Protein AF-A0A2L0EID0-F1 (afdb_monomer)

Sequence (203 aa):
MSVLDSSGTPVAIEEDVSIDPAECSSLSRALIVELSSAETYTIVFEPGSEQSALVLIENLAEFNAPEGILLTAARLYDPSSWVVAEEGVEHPFTFELPSEIPVVSGNAGKGWVVFAHRDGESDPFTYCFYQGGASVWHPTTPADVAAGEKYEFVACTDGAVPGDDVAADHFKLSVLKGDRQVGTTAVELLILDEGCGGHEHEH

Nearest PDB structures (foldseek):
  1xb9-assembly2_G  TM=4.681E-01  e=2.416E-01  Xenopus laevis
  5dze-assembly1_A  TM=2.964E-01  e=1.841E+00  Vitis vinifera
  3lq6-assembly1_A  TM=3.015E-01  e=3.622E+00  Murine norovirus 1

Mean predicted aligned error: 13.24 Å

pLDDT: mean 81.83, std 19.49, range [31.72, 98.81]

Organism: Sorangium cellulosum (NCBI:txid56)

Radius of gyration: 19.82 Å; Cα contacts (8 Å, |Δi|>4): 478; chains: 1; bounding box: 48×54×43 Å

Secondary structure (DSSP, 8-state):
-EEE-TTSPBPPEEEEEEPPTTT-TT-SEEEEE---TTS--EEE----SS-------S-GGG--PPPEEEEEEEEEETTEEEEEEEEEEEEEEEEEPPSEEEEEES--TT-EEEEEEESSTTSPPEEEEEEESSSSSS--SHHHHHHTTEEEEEEETT---TT-EEEEEEEEEEEEE--TTS--EEEEEEEE-GGGS------

Foldseek 3Di:
DFKAWPVRHTFDFPDKDADDCVRPVQAGIATETADDPVTDMDDDDDDDPDDHDYDYDNDPVLDDPFDKDKWKKKFFVVVGDIDKGKDFAPFWFKFFDAQKWFWPADFAQQFKKWKWFDADPPTDIKIWIWTQQAPGQADDDPVNRVSRRITGTDAIPVGDDGRDIDIGRIIMIIGPDGRPVRGMTMTMDMTTGPVSPDDPPDD

Structure (mmCIF, N/CA/C/O backbone):
data_AF-A0A2L0EID0-F1
#
_entry.id   AF-A0A2L0EID0-F1
#
loop_
_atom_site.group_PDB
_atom_site.id
_atom_site.type_symbol
_atom_site.label_atom_id
_atom_site.label_alt_id
_atom_site.label_comp_id
_atom_site.label_asym_id
_atom_site.label_entity_id
_atom_site.label_seq_id
_atom_site.pdbx_PDB_ins_code
_atom_site.Cartn_x
_atom_site.Cartn_y
_atom_site.Cartn_z
_atom_site.occupancy
_atom_site.B_iso_or_equiv
_atom_site.auth_seq_id
_atom_site.auth_comp_id
_atom_site.auth_asym_id
_atom_site.auth_atom_id
_atom_site.pdbx_PDB_model_num
ATOM 1 N N . MET A 1 1 ? 14.864 -15.175 20.530 1.00 71.81 1 MET A N 1
ATOM 2 C CA . MET A 1 1 ? 14.192 -16.111 19.587 1.00 71.81 1 MET A CA 1
ATOM 3 C C . MET A 1 1 ? 14.769 -17.508 19.773 1.00 71.81 1 MET A C 1
ATOM 5 O O . MET A 1 1 ? 15.953 -17.616 20.070 1.00 71.81 1 MET A O 1
ATOM 9 N N . SER A 1 2 ? 13.965 -18.557 19.571 1.00 73.50 2 SER A N 1
ATOM 10 C CA . SER A 1 2 ? 14.444 -19.943 19.421 1.00 73.50 2 SER A CA 1
ATOM 11 C C . SER A 1 2 ? 13.717 -20.666 18.279 1.00 73.50 2 SER A C 1
ATOM 13 O O . SER A 1 2 ? 12.563 -20.345 17.991 1.00 73.50 2 SER A O 1
ATOM 15 N N . VAL A 1 3 ? 14.386 -21.626 17.634 1.00 76.19 3 VAL A N 1
ATOM 16 C CA . VAL A 1 3 ? 13.765 -22.593 16.713 1.00 76.19 3 VAL A CA 1
ATOM 17 C C . VAL A 1 3 ? 13.629 -23.907 17.465 1.00 76.19 3 VAL A C 1
ATOM 19 O O . VAL A 1 3 ? 14.594 -24.354 18.077 1.00 76.19 3 VAL A O 1
ATOM 22 N N . LEU A 1 4 ? 12.441 -24.499 17.465 1.00 79.25 4 LEU A N 1
ATOM 23 C CA . LEU A 1 4 ? 12.160 -25.779 18.108 1.00 79.25 4 LEU A CA 1
ATOM 24 C C . LEU A 1 4 ? 11.839 -26.828 17.044 1.00 79.25 4 LEU A C 1
ATOM 26 O O . LEU A 1 4 ? 11.109 -26.532 16.098 1.00 79.25 4 LEU A O 1
ATOM 30 N N . ASP A 1 5 ? 12.346 -28.044 17.209 1.00 81.00 5 ASP A N 1
ATOM 31 C CA . ASP A 1 5 ? 11.952 -29.191 16.391 1.00 81.00 5 ASP A CA 1
ATOM 32 C C . ASP A 1 5 ? 10.526 -29.672 16.723 1.00 81.00 5 ASP A C 1
ATOM 34 O O . ASP A 1 5 ? 9.840 -29.151 17.611 1.00 81.00 5 ASP A O 1
ATOM 38 N N . SER A 1 6 ? 10.075 -30.715 16.024 1.00 77.19 6 SER A N 1
ATOM 39 C CA . SER A 1 6 ? 8.742 -31.302 16.221 1.00 77.19 6 SER A CA 1
ATOM 40 C C . SER A 1 6 ? 8.504 -31.887 17.625 1.00 77.19 6 SER A C 1
ATOM 42 O O . SER A 1 6 ? 7.354 -32.092 18.025 1.00 77.19 6 SER A O 1
ATOM 44 N N . SER A 1 7 ? 9.570 -32.136 18.394 1.00 84.50 7 SER A N 1
ATOM 45 C CA . SER A 1 7 ? 9.515 -32.586 19.790 1.00 84.50 7 SER A CA 1
ATOM 46 C C . SER A 1 7 ? 9.483 -31.428 20.798 1.00 84.50 7 SER A C 1
ATOM 48 O O . SER A 1 7 ? 9.291 -31.660 21.995 1.00 84.50 7 SER A O 1
ATOM 50 N N . GLY A 1 8 ? 9.639 -30.187 20.326 1.00 79.62 8 GLY A N 1
ATOM 51 C CA . GLY A 1 8 ? 9.775 -28.998 21.161 1.00 79.62 8 GLY A CA 1
ATOM 52 C C . GLY A 1 8 ? 11.197 -28.779 21.685 1.00 79.62 8 GLY A C 1
ATOM 53 O O . GLY A 1 8 ? 11.379 -27.986 22.612 1.00 79.62 8 GLY A O 1
ATOM 54 N N . THR A 1 9 ? 12.197 -29.469 21.130 1.00 84.44 9 THR A N 1
ATOM 55 C CA . THR A 1 9 ? 13.604 -29.317 21.518 1.00 84.44 9 THR A CA 1
ATOM 56 C C . THR A 1 9 ? 14.244 -28.178 20.722 1.00 84.44 9 THR A C 1
ATOM 58 O O . THR A 1 9 ? 14.034 -28.106 19.513 1.00 84.44 9 THR A O 1
ATOM 61 N N . PRO A 1 10 ? 15.027 -27.280 21.352 1.00 83.81 10 PRO A N 1
ATOM 62 C CA . PRO A 1 10 ? 15.722 -26.223 20.627 1.00 83.81 10 PRO A CA 1
ATOM 63 C C . PRO A 1 10 ? 16.715 -26.764 19.594 1.00 83.81 10 PRO A C 1
ATOM 65 O O . PRO A 1 10 ? 17.590 -27.563 19.932 1.00 83.81 10 PRO A O 1
ATOM 68 N N . VAL A 1 11 ? 16.601 -26.277 18.360 1.00 82.69 11 VAL A N 1
ATOM 69 C CA . VAL A 1 11 ? 17.565 -26.490 17.278 1.00 82.69 11 VAL A CA 1
ATOM 70 C C . VAL A 1 11 ? 18.776 -25.587 17.510 1.00 82.69 11 VAL A C 1
ATOM 72 O O . VAL A 1 11 ? 18.638 -24.438 17.942 1.00 82.69 11 VAL A O 1
ATOM 75 N N . ALA A 1 12 ? 19.973 -26.115 17.256 1.00 81.88 12 ALA A N 1
ATOM 76 C CA . ALA A 1 12 ? 21.205 -25.353 17.389 1.00 81.88 12 ALA A CA 1
ATOM 77 C C . ALA A 1 12 ? 21.278 -24.261 16.314 1.00 81.88 12 ALA A C 1
ATOM 79 O O . ALA A 1 12 ? 21.035 -24.512 15.139 1.00 81.88 12 ALA A O 1
ATOM 80 N N . ILE A 1 13 ? 21.632 -23.050 16.738 1.00 79.00 13 ILE A N 1
ATOM 81 C CA . ILE A 1 13 ? 22.005 -21.971 15.827 1.00 79.00 13 ILE A CA 1
ATOM 82 C C . ILE A 1 13 ? 23.447 -22.242 15.411 1.00 79.00 13 ILE A C 1
ATOM 84 O O . ILE A 1 13 ? 24.330 -22.291 16.272 1.00 79.00 13 ILE A O 1
ATOM 88 N N . GLU A 1 14 ? 23.663 -22.453 14.119 1.00 79.12 14 GLU A N 1
ATOM 89 C CA . GLU A 1 14 ? 24.993 -22.686 13.563 1.00 79.12 14 GLU A CA 1
ATOM 90 C C . GLU A 1 14 ? 25.789 -21.390 13.503 1.00 79.12 14 GLU A C 1
ATOM 92 O O . GLU A 1 14 ? 26.950 -21.342 13.914 1.00 79.12 14 GLU A O 1
ATOM 97 N N . GLU A 1 15 ? 25.139 -20.325 13.043 1.00 75.38 15 GLU A N 1
ATOM 98 C CA . GLU A 1 15 ? 25.766 -19.025 12.907 1.00 75.38 15 GLU A CA 1
ATOM 99 C C . GLU A 1 15 ? 24.772 -17.893 13.176 1.00 75.38 15 GLU A C 1
ATOM 101 O O . GLU A 1 15 ? 23.557 -18.000 12.995 1.00 75.38 15 GLU A O 1
ATOM 106 N N . ASP A 1 16 ? 25.331 -16.808 13.690 1.00 77.62 16 ASP A N 1
ATOM 107 C CA . ASP A 1 16 ? 24.633 -15.618 14.126 1.00 77.62 16 ASP A CA 1
ATOM 108 C C . ASP A 1 16 ? 25.305 -14.407 13.482 1.00 77.62 16 ASP A C 1
ATOM 110 O O . ASP A 1 16 ? 26.383 -13.975 13.904 1.00 77.62 16 ASP A O 1
ATOM 114 N N . VAL A 1 17 ? 24.681 -13.904 12.422 1.00 72.56 17 VAL A N 1
ATOM 115 C CA . VAL A 1 17 ? 25.237 -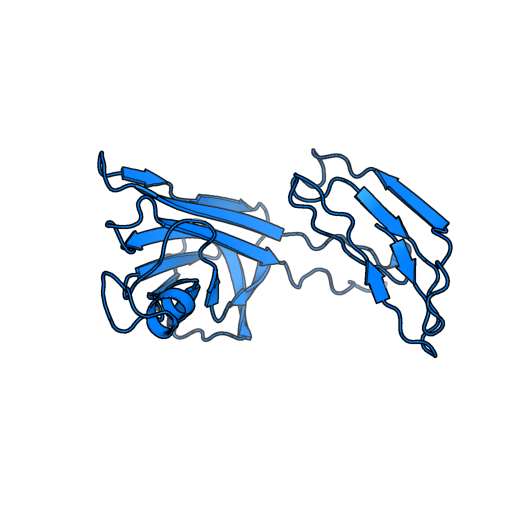12.855 11.574 1.00 72.56 17 VAL A CA 1
ATOM 116 C C . VAL A 1 17 ? 24.623 -11.524 11.971 1.00 72.56 17 VAL A C 1
ATOM 118 O O . VAL A 1 17 ? 23.410 -11.330 11.890 1.00 72.56 17 VAL A O 1
ATOM 121 N N . SER A 1 18 ? 25.471 -10.577 12.366 1.00 72.38 18 SER A N 1
ATOM 122 C CA . SER A 1 18 ? 25.070 -9.175 12.481 1.00 72.38 18 SER A CA 1
ATOM 123 C C . SER A 1 18 ? 25.046 -8.563 11.087 1.00 72.38 18 SER A C 1
ATOM 125 O O . SER A 1 18 ? 26.055 -8.621 10.387 1.00 72.38 18 SER A O 1
ATOM 127 N N . ILE A 1 19 ? 23.925 -7.956 10.710 1.00 61.47 19 ILE A N 1
ATOM 128 C CA . ILE A 1 19 ? 23.789 -7.258 9.427 1.00 61.47 19 ILE A CA 1
ATOM 129 C C . ILE A 1 19 ? 24.080 -5.777 9.666 1.00 61.47 19 ILE A C 1
ATOM 131 O O . ILE A 1 19 ? 23.600 -5.199 10.647 1.00 61.47 19 ILE A O 1
ATOM 135 N N . ASP A 1 20 ? 24.918 -5.178 8.819 1.00 62.25 20 ASP A N 1
ATOM 136 C CA . ASP A 1 20 ? 25.206 -3.750 8.910 1.00 62.25 20 ASP A CA 1
ATOM 137 C C . ASP A 1 20 ? 23.948 -2.964 8.494 1.00 62.25 20 ASP A C 1
ATOM 139 O O . ASP A 1 20 ? 23.442 -3.163 7.387 1.00 62.25 20 ASP A O 1
ATOM 143 N N . PRO A 1 21 ? 23.429 -2.047 9.330 1.00 54.47 21 PRO A N 1
ATOM 144 C CA . PRO A 1 21 ? 22.280 -1.220 8.965 1.00 54.47 21 PRO A CA 1
ATOM 145 C C . PRO A 1 21 ? 22.522 -0.323 7.738 1.00 54.47 21 PRO A C 1
ATOM 147 O O . PRO A 1 21 ? 21.557 0.192 7.172 1.00 54.47 21 PRO A O 1
ATOM 150 N N . ALA A 1 22 ? 23.779 -0.104 7.335 1.00 54.19 22 ALA A N 1
ATOM 151 C CA . ALA A 1 22 ? 24.112 0.564 6.079 1.00 54.19 22 ALA A CA 1
ATOM 152 C C . ALA A 1 22 ? 23.874 -0.324 4.842 1.00 54.19 22 ALA A C 1
ATOM 154 O O . ALA A 1 22 ? 23.642 0.215 3.763 1.00 54.19 22 ALA A O 1
ATOM 155 N N . GLU A 1 23 ? 23.927 -1.650 4.997 1.00 50.72 23 GLU A N 1
ATOM 156 C CA . GLU A 1 23 ? 23.653 -2.631 3.937 1.00 50.72 23 GLU A CA 1
ATOM 157 C C . GLU A 1 23 ? 22.168 -3.012 3.900 1.00 50.72 23 GLU A C 1
ATOM 159 O O . GLU A 1 23 ? 21.595 -3.165 2.826 1.00 50.72 23 GLU A O 1
ATOM 164 N N . CYS A 1 24 ? 21.517 -3.114 5.064 1.00 49.31 24 CYS A N 1
ATOM 165 C CA . CYS A 1 24 ? 20.080 -3.355 5.153 1.00 49.31 24 CYS A CA 1
ATOM 166 C C . CYS A 1 24 ? 19.482 -2.664 6.384 1.00 49.31 24 CYS A C 1
ATOM 168 O O . CYS A 1 24 ? 19.683 -3.085 7.521 1.00 49.31 24 CYS A O 1
ATOM 170 N N . SER A 1 25 ? 18.705 -1.602 6.172 1.00 51.53 25 SER A N 1
ATOM 171 C CA . SER A 1 25 ? 18.148 -0.797 7.270 1.00 51.53 25 SER A CA 1
ATOM 172 C C . SER A 1 25 ? 17.013 -1.488 8.037 1.00 51.53 25 SER A C 1
ATOM 174 O O . SER A 1 25 ? 16.691 -1.084 9.156 1.00 51.53 25 SER A O 1
ATOM 176 N N . SER A 1 26 ? 16.413 -2.528 7.453 1.00 49.66 26 SER A N 1
ATOM 177 C CA . SER A 1 26 ? 15.281 -3.283 8.004 1.00 49.66 26 SER A CA 1
ATOM 178 C C . SER A 1 26 ? 15.687 -4.580 8.714 1.00 49.66 26 SER A C 1
ATOM 180 O O . SER A 1 26 ? 14.864 -5.168 9.421 1.00 49.66 26 SER A O 1
ATOM 182 N N . LEU A 1 27 ? 16.944 -5.017 8.575 1.00 55.81 27 LEU A N 1
ATOM 183 C CA . LEU A 1 27 ? 17.473 -6.240 9.176 1.00 55.81 27 LEU A CA 1
ATOM 184 C C . LEU A 1 27 ? 18.689 -5.920 10.045 1.00 55.81 27 LEU A C 1
ATOM 186 O O . LEU A 1 27 ? 19.680 -5.375 9.581 1.00 55.81 27 LEU A O 1
ATOM 190 N N . SER A 1 28 ? 18.640 -6.305 11.318 1.00 60.34 28 SER A N 1
ATOM 191 C CA . SER A 1 28 ? 19.769 -6.138 12.244 1.00 60.34 28 SER A CA 1
ATOM 192 C C . SER A 1 28 ? 20.571 -7.423 12.447 1.00 60.34 28 SER A C 1
ATOM 194 O O . SER A 1 28 ? 21.715 -7.384 12.907 1.00 60.34 28 SER A O 1
ATOM 196 N N . ARG A 1 29 ? 19.970 -8.578 12.141 1.00 64.00 29 ARG A N 1
ATOM 197 C CA . ARG A 1 29 ? 20.525 -9.892 12.463 1.00 64.00 29 ARG A CA 1
ATOM 198 C C . ARG A 1 29 ? 19.904 -10.987 11.597 1.00 64.00 29 ARG A C 1
ATOM 200 O O . ARG A 1 29 ? 18.693 -10.977 11.389 1.00 64.00 29 ARG A O 1
ATOM 207 N N . ALA A 1 30 ? 20.708 -11.960 11.182 1.00 66.00 30 ALA A N 1
ATOM 208 C CA . ALA A 1 30 ? 20.259 -13.218 10.591 1.00 66.00 30 ALA A CA 1
ATOM 209 C C . ALA A 1 30 ? 20.770 -14.398 11.427 1.00 66.00 30 ALA A C 1
ATOM 211 O O . ALA A 1 30 ? 21.895 -14.380 11.924 1.00 66.00 30 ALA A O 1
ATOM 212 N N . LEU A 1 31 ? 19.929 -15.417 11.603 1.00 70.88 31 LEU A N 1
ATOM 213 C CA . LEU A 1 31 ? 20.288 -16.650 12.302 1.00 70.88 31 LEU A CA 1
ATOM 214 C C . LEU A 1 31 ? 20.251 -17.805 11.317 1.00 70.88 31 LEU A C 1
ATOM 216 O O . LEU A 1 31 ? 19.257 -17.990 10.616 1.00 70.88 31 LEU A O 1
ATOM 220 N N . ILE A 1 32 ? 21.314 -18.595 11.318 1.00 68.25 32 ILE A N 1
ATOM 221 C CA . ILE A 1 32 ? 21.465 -19.745 10.437 1.00 68.25 32 ILE A CA 1
ATOM 222 C C . ILE A 1 32 ? 21.274 -20.993 11.278 1.00 68.25 32 ILE A C 1
ATOM 224 O O . ILE A 1 32 ? 21.885 -21.157 12.338 1.00 68.25 32 ILE A O 1
ATOM 228 N N . VAL A 1 33 ? 20.367 -21.844 10.821 1.00 73.25 33 VAL A N 1
ATOM 229 C CA . VAL A 1 33 ? 19.985 -23.084 11.486 1.00 73.25 33 VAL A CA 1
ATOM 230 C C . VAL A 1 33 ? 19.986 -24.198 10.451 1.00 73.25 33 VAL A C 1
ATOM 232 O O . VAL A 1 33 ? 19.399 -24.047 9.383 1.00 73.25 33 VAL A O 1
ATOM 235 N N . GLU A 1 34 ? 20.612 -25.325 10.773 1.00 74.44 34 GLU A N 1
ATOM 236 C CA . GLU A 1 34 ? 20.523 -26.520 9.937 1.00 74.44 34 GLU A CA 1
ATOM 237 C C . GLU A 1 34 ? 19.170 -27.193 10.199 1.00 74.44 34 GLU A C 1
ATOM 239 O O . GLU A 1 34 ? 18.899 -27.678 11.303 1.00 74.44 34 GLU A O 1
ATOM 244 N N . LEU A 1 35 ? 18.294 -27.186 9.194 1.00 73.81 35 LEU A N 1
ATOM 245 C CA . LEU A 1 35 ? 16.967 -27.792 9.273 1.00 73.81 35 LEU A CA 1
ATOM 246 C C . LEU A 1 35 ? 16.885 -29.022 8.375 1.00 73.81 35 LEU A C 1
ATOM 248 O O . LEU A 1 35 ? 17.413 -29.055 7.267 1.00 73.81 35 LEU A O 1
ATOM 252 N N . SER A 1 36 ? 16.173 -30.042 8.841 1.00 72.50 36 SER A N 1
ATOM 253 C CA . SER A 1 36 ? 15.852 -31.210 8.033 1.00 72.50 36 SER A CA 1
ATOM 254 C C . SER A 1 36 ? 14.553 -30.989 7.266 1.00 72.50 36 SER A C 1
ATOM 256 O O . SER A 1 36 ? 13.515 -30.698 7.857 1.00 72.50 36 SER A O 1
ATOM 258 N N . SER A 1 37 ? 14.556 -31.273 5.964 1.00 64.06 37 SER A N 1
ATOM 259 C CA . SER A 1 37 ? 13.336 -31.281 5.140 1.00 64.06 37 SER A CA 1
ATOM 260 C C . SER A 1 37 ? 12.307 -32.350 5.546 1.00 64.06 37 SER A C 1
ATOM 262 O O . SER A 1 37 ? 11.180 -32.350 5.051 1.00 64.06 37 SER A O 1
ATOM 264 N N . ALA A 1 38 ? 12.671 -33.270 6.447 1.00 70.69 38 ALA A N 1
ATOM 265 C CA . ALA A 1 38 ? 11.791 -34.318 6.958 1.00 70.69 38 ALA A CA 1
ATOM 266 C C . ALA A 1 38 ? 11.021 -33.920 8.233 1.00 70.69 38 ALA A C 1
ATOM 268 O O . ALA A 1 38 ? 10.201 -34.709 8.712 1.00 70.69 38 ALA A O 1
ATOM 269 N N . GLU A 1 39 ? 11.272 -32.735 8.793 1.00 72.00 39 GLU A N 1
ATOM 270 C CA . GLU A 1 39 ? 10.714 -32.309 10.076 1.00 72.00 39 GLU A CA 1
ATOM 271 C C . GLU A 1 39 ? 9.918 -31.003 9.972 1.00 72.00 39 GLU A C 1
ATOM 273 O O . GLU A 1 39 ? 10.021 -30.234 9.022 1.00 72.00 39 GLU A O 1
ATOM 278 N N . THR A 1 40 ? 9.069 -30.764 10.970 1.00 68.00 40 THR A N 1
ATOM 279 C CA . THR A 1 40 ? 8.345 -29.500 11.136 1.00 68.00 40 THR A CA 1
ATOM 280 C C . THR A 1 40 ? 8.951 -28.741 12.303 1.00 68.00 40 THR A C 1
ATOM 282 O O . THR A 1 40 ? 9.163 -29.324 13.368 1.00 68.00 40 THR A O 1
ATOM 285 N N . TYR A 1 41 ? 9.171 -27.443 12.116 1.00 73.88 41 TYR A N 1
ATOM 286 C CA . TYR A 1 41 ? 9.804 -26.577 13.104 1.00 73.88 41 TYR A CA 1
ATOM 287 C C . TYR A 1 41 ? 8.843 -25.498 13.599 1.00 73.88 41 TYR A C 1
ATOM 289 O O . TYR A 1 41 ? 7.966 -25.034 12.870 1.00 73.88 41 TYR A O 1
ATOM 297 N N . THR A 1 42 ? 9.010 -25.098 14.858 1.00 67.81 42 THR A N 1
ATOM 298 C CA . THR A 1 42 ? 8.277 -23.989 15.474 1.00 67.81 42 THR A CA 1
ATO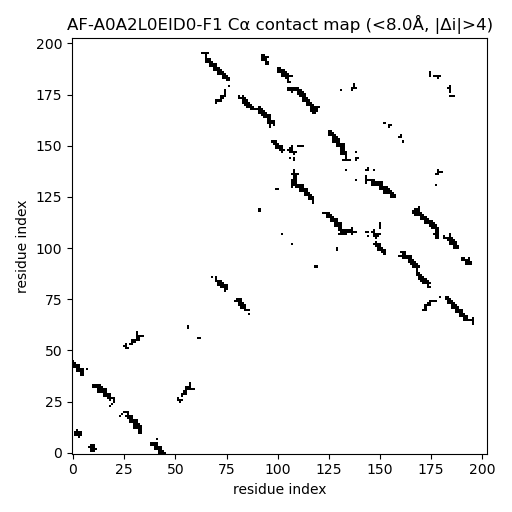M 299 C C . THR A 1 42 ? 9.239 -22.863 15.805 1.00 67.81 42 THR A C 1
ATOM 301 O O . THR A 1 42 ? 10.214 -23.059 16.527 1.00 67.81 42 THR A O 1
ATOM 304 N N . ILE A 1 43 ? 8.940 -21.663 15.318 1.00 68.88 43 ILE A N 1
ATOM 305 C CA . ILE A 1 43 ? 9.712 -20.462 15.625 1.00 68.88 43 ILE A CA 1
ATOM 306 C C . ILE A 1 43 ? 9.052 -19.752 16.801 1.00 68.88 43 ILE A C 1
ATOM 308 O O . ILE A 1 43 ? 7.865 -19.424 16.759 1.00 68.88 43 ILE A O 1
ATOM 312 N N . VAL A 1 44 ? 9.825 -19.508 17.856 1.00 66.06 44 VAL A N 1
ATOM 313 C CA . VAL A 1 44 ? 9.359 -18.808 19.052 1.00 66.06 44 VAL A CA 1
ATOM 314 C C . VAL A 1 44 ? 10.043 -17.451 19.141 1.00 66.06 44 VAL A C 1
ATOM 316 O O . VAL A 1 44 ? 11.257 -17.349 19.363 1.00 66.06 44 VAL A O 1
ATOM 319 N N . PHE A 1 45 ? 9.239 -16.400 19.010 1.00 64.19 45 PHE A N 1
ATOM 320 C CA . PHE A 1 45 ? 9.648 -15.025 19.267 1.00 64.19 45 PHE A CA 1
ATOM 321 C C . PHE A 1 45 ? 9.558 -14.741 20.767 1.00 64.19 45 PHE A C 1
ATOM 323 O O . PHE A 1 45 ? 8.553 -15.03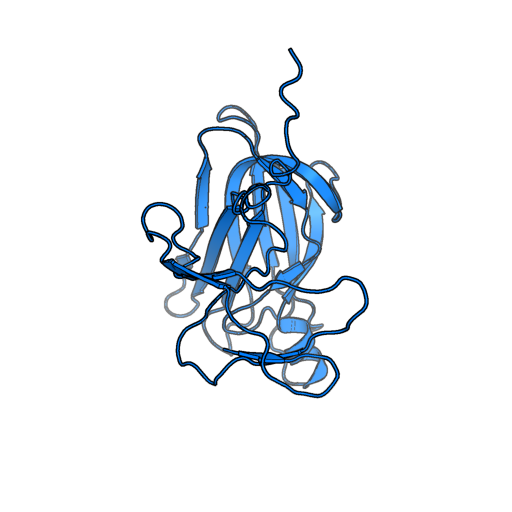8 21.414 1.00 64.19 45 PHE A O 1
ATOM 330 N N . GLU A 1 46 ? 10.620 -14.176 21.337 1.00 60.56 46 GLU A N 1
ATOM 331 C CA . GLU A 1 46 ? 10.546 -13.628 22.691 1.00 60.56 46 GLU A CA 1
ATOM 332 C C . GLU A 1 46 ? 9.802 -12.289 22.625 1.00 60.56 46 GLU A C 1
ATOM 334 O O . GLU A 1 46 ? 9.941 -11.575 21.630 1.00 60.56 46 GLU A O 1
ATOM 339 N N . PRO A 1 47 ? 9.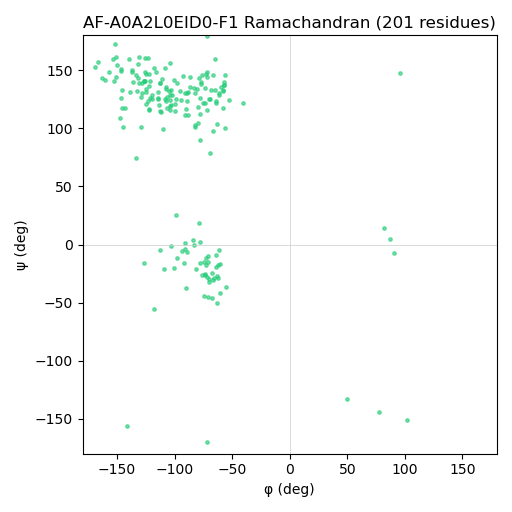014 -11.921 23.647 1.00 50.16 47 PRO A N 1
ATOM 340 C CA . PRO A 1 47 ? 8.358 -10.622 23.673 1.00 50.16 47 PRO A CA 1
ATOM 341 C C . PRO A 1 47 ? 9.420 -9.511 23.715 1.00 50.16 47 PRO A C 1
ATOM 343 O O . PRO A 1 47 ? 10.038 -9.272 24.752 1.00 50.16 47 PRO A O 1
ATOM 346 N N . GLY A 1 48 ? 9.647 -8.860 22.574 1.00 54.25 48 GLY A N 1
ATOM 347 C CA . GLY A 1 48 ? 10.563 -7.733 22.404 1.00 54.25 48 GLY A CA 1
ATOM 348 C C . GLY A 1 48 ? 9.811 -6.419 22.188 1.00 54.25 48 GLY A C 1
ATOM 349 O O . GLY A 1 48 ? 8.690 -6.408 21.687 1.00 54.25 48 GLY A O 1
ATOM 350 N N . SER A 1 49 ? 10.424 -5.301 22.581 1.00 44.03 49 SER A N 1
ATOM 351 C CA . SER A 1 49 ? 9.897 -3.942 22.377 1.00 44.03 49 SER A CA 1
ATOM 352 C C . SER A 1 49 ? 10.202 -3.358 20.993 1.00 44.03 49 SER A C 1
ATOM 354 O O . SER A 1 49 ? 9.821 -2.221 20.729 1.00 44.03 49 SER A O 1
ATOM 356 N N . GLU A 1 50 ? 10.903 -4.098 20.133 1.00 49.12 50 GLU A N 1
ATOM 357 C CA . GLU A 1 50 ? 11.337 -3.647 18.810 1.00 49.12 50 GLU A CA 1
ATOM 358 C C . GLU A 1 50 ? 10.843 -4.620 17.736 1.00 49.12 50 GLU A C 1
ATOM 360 O O . GLU A 1 50 ? 10.919 -5.842 17.898 1.00 49.12 50 GLU A O 1
ATOM 365 N N . GLN A 1 51 ? 10.293 -4.061 16.655 1.00 41.94 51 GLN A N 1
ATOM 366 C CA . GLN A 1 51 ? 9.877 -4.825 15.485 1.00 41.94 51 GLN A CA 1
ATOM 367 C C . GLN A 1 51 ? 11.129 -5.449 14.866 1.00 41.94 51 GLN A C 1
ATOM 369 O O . GLN A 1 51 ? 12.076 -4.742 14.535 1.00 41.94 51 GLN A O 1
ATOM 374 N N . SER A 1 52 ? 11.159 -6.771 14.756 1.00 49.38 52 SER A N 1
ATOM 375 C CA . SER A 1 52 ? 12.250 -7.495 14.107 1.00 49.38 52 SER A CA 1
ATOM 376 C C . SER A 1 52 ? 11.658 -8.380 13.021 1.00 49.38 52 SER A C 1
ATOM 378 O O . SER A 1 52 ? 10.797 -9.216 13.297 1.00 49.38 52 SER A O 1
ATOM 380 N N . ALA A 1 53 ? 12.094 -8.163 11.781 1.00 45.38 53 ALA A N 1
ATOM 381 C CA . ALA A 1 53 ? 11.878 -9.099 10.690 1.00 45.38 53 ALA A CA 1
ATOM 382 C C . ALA A 1 53 ? 12.923 -10.216 10.808 1.00 45.38 53 ALA A C 1
AT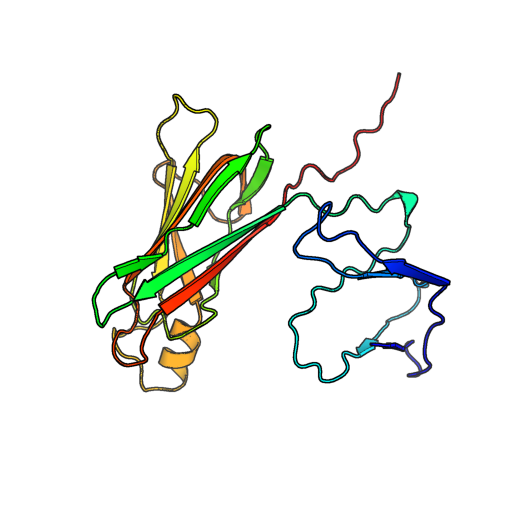OM 384 O O . ALA A 1 53 ? 14.099 -9.955 11.057 1.00 45.38 53 ALA A O 1
ATOM 385 N N . LEU A 1 54 ? 12.478 -11.462 10.678 1.00 50.25 54 LEU A N 1
ATOM 386 C CA . LEU A 1 54 ? 13.330 -12.643 10.720 1.00 50.25 54 LEU A CA 1
ATOM 387 C C . LEU A 1 54 ? 13.161 -13.400 9.408 1.00 50.25 54 LEU A C 1
ATOM 389 O O . LEU A 1 54 ? 12.045 -13.778 9.055 1.00 50.25 54 LEU A O 1
ATOM 393 N N . VAL A 1 55 ? 14.279 -13.670 8.745 1.00 50.19 55 VAL A N 1
ATOM 394 C CA . VAL A 1 55 ? 14.351 -14.519 7.556 1.00 50.19 55 VAL A CA 1
ATOM 395 C C . VAL A 1 55 ? 15.019 -15.831 7.973 1.00 50.19 55 VAL A C 1
ATOM 397 O O . VAL A 1 55 ? 16.105 -15.805 8.550 1.00 50.19 55 VAL A O 1
ATOM 400 N N . LEU A 1 56 ? 14.356 -16.970 7.746 1.00 50.78 56 LEU A N 1
ATOM 401 C CA . LEU A 1 56 ? 14.999 -18.285 7.827 1.00 50.78 56 LEU A CA 1
ATOM 402 C C . LEU A 1 56 ? 15.539 -18.646 6.452 1.00 50.78 56 LEU A C 1
ATOM 404 O O . LEU A 1 56 ? 14.802 -18.575 5.471 1.00 50.78 56 LEU A O 1
ATOM 408 N N . ILE A 1 57 ? 16.800 -19.060 6.406 1.00 50.06 57 ILE A N 1
ATOM 409 C CA . ILE A 1 57 ? 17.476 -19.415 5.165 1.00 50.06 57 ILE A CA 1
ATOM 410 C C . ILE A 1 57 ? 18.101 -20.792 5.356 1.00 50.06 57 ILE A C 1
ATOM 412 O O . ILE A 1 57 ? 18.825 -21.010 6.325 1.00 50.06 57 ILE A O 1
ATOM 416 N N . GLU A 1 58 ? 17.796 -21.717 4.449 1.00 47.53 58 GLU A N 1
ATOM 417 C CA . GLU A 1 58 ? 18.294 -23.099 4.478 1.00 47.53 58 GLU A CA 1
ATOM 418 C C . GLU A 1 58 ? 19.788 -23.179 4.111 1.00 47.53 58 GLU A C 1
ATOM 420 O O . GLU A 1 58 ? 20.499 -24.056 4.595 1.00 47.53 58 GLU A O 1
ATOM 425 N N . ASN A 1 59 ? 20.290 -22.237 3.303 1.00 49.38 59 ASN A N 1
ATOM 426 C CA . ASN A 1 59 ? 21.693 -22.166 2.902 1.00 49.38 59 ASN A CA 1
ATOM 427 C C . ASN A 1 59 ? 22.166 -20.714 2.721 1.00 49.38 59 ASN A C 1
ATOM 429 O O . ASN A 1 59 ? 21.597 -19.961 1.934 1.00 49.38 59 ASN A O 1
ATOM 433 N N . LEU A 1 60 ? 23.259 -20.328 3.390 1.00 45.69 60 LEU A N 1
ATOM 434 C CA . LEU A 1 60 ? 23.828 -18.978 3.277 1.00 45.69 60 LEU A CA 1
ATOM 435 C C . LEU A 1 60 ? 24.310 -18.627 1.864 1.00 45.69 60 LEU A C 1
ATOM 437 O O . LEU A 1 60 ? 24.295 -17.462 1.486 1.00 45.69 60 LEU A O 1
ATOM 441 N N . ALA A 1 61 ? 24.728 -19.622 1.079 1.00 50.31 61 ALA A N 1
ATOM 442 C CA . ALA A 1 61 ? 25.136 -19.428 -0.311 1.00 50.31 61 ALA A CA 1
ATOM 443 C C . ALA A 1 61 ? 23.954 -19.104 -1.244 1.00 50.31 61 ALA A C 1
ATOM 445 O O . ALA A 1 61 ? 24.174 -18.646 -2.361 1.00 50.31 61 ALA A O 1
ATOM 446 N N . GLU A 1 62 ? 22.722 -19.331 -0.785 1.00 46.25 62 GLU A N 1
ATOM 447 C CA . GLU A 1 62 ? 21.477 -18.962 -1.467 1.00 46.25 62 GLU A CA 1
ATOM 448 C C . GLU A 1 62 ? 20.840 -17.711 -0.839 1.00 46.25 62 GLU A C 1
ATOM 450 O O . GLU A 1 62 ? 19.814 -17.228 -1.317 1.00 46.25 62 GLU A O 1
ATOM 455 N N . PHE A 1 63 ? 21.450 -17.154 0.218 1.00 44.16 63 PHE A N 1
ATOM 456 C CA . PHE A 1 63 ? 20.990 -15.910 0.815 1.00 44.16 63 PHE A CA 1
ATOM 457 C C . PHE A 1 63 ? 21.431 -14.712 -0.020 1.00 44.16 63 PHE A C 1
ATOM 459 O O . PHE A 1 63 ? 22.468 -14.100 0.230 1.00 44.16 63 PHE A O 1
ATOM 466 N N . ASN A 1 64 ? 20.586 -14.333 -0.967 1.00 52.56 64 ASN A N 1
ATOM 467 C CA . ASN A 1 64 ? 20.476 -12.937 -1.351 1.00 52.56 64 ASN A CA 1
ATOM 468 C C . ASN A 1 64 ? 19.373 -12.351 -0.468 1.00 52.56 64 ASN A C 1
ATOM 470 O O . ASN A 1 64 ? 18.218 -12.765 -0.580 1.00 52.56 64 ASN A O 1
ATOM 474 N N . ALA A 1 65 ? 19.719 -11.454 0.464 1.00 51.31 65 ALA A N 1
ATOM 475 C CA . ALA A 1 65 ? 18.692 -10.672 1.145 1.00 51.31 65 ALA A CA 1
ATOM 476 C C . ALA A 1 65 ? 17.844 -10.022 0.044 1.00 51.31 65 ALA A C 1
ATOM 478 O O . ALA A 1 65 ? 18.442 -9.390 -0.828 1.00 51.31 65 ALA A O 1
ATOM 479 N N . PRO A 1 66 ? 16.512 -10.218 0.019 1.00 54.78 66 PRO A N 1
ATOM 480 C CA . PRO A 1 66 ? 15.706 -9.634 -1.033 1.00 54.78 66 PRO A CA 1
ATOM 481 C C . PRO A 1 66 ? 15.929 -8.128 -0.995 1.00 54.78 66 PRO A C 1
ATOM 483 O O . PRO A 1 66 ? 15.668 -7.488 0.031 1.00 54.78 66 PRO A O 1
ATOM 486 N N . GLU A 1 67 ? 16.476 -7.580 -2.079 1.00 69.81 67 GLU A N 1
ATOM 487 C CA . GLU A 1 67 ? 16.502 -6.137 -2.245 1.00 69.81 67 GLU A CA 1
ATOM 488 C C . GLU A 1 67 ? 15.053 -5.661 -2.186 1.00 69.81 67 GLU A C 1
ATOM 490 O O . GLU A 1 67 ? 14.137 -6.276 -2.733 1.00 69.81 67 GLU A O 1
ATOM 495 N N . GLY A 1 68 ? 14.810 -4.618 -1.409 1.00 77.50 68 GLY A N 1
ATOM 496 C CA . GLY A 1 68 ? 13.455 -4.188 -1.149 1.00 77.50 68 GLY A CA 1
ATOM 497 C C . GLY A 1 68 ? 13.416 -2.815 -0.527 1.00 77.50 68 GLY A C 1
ATOM 498 O O . GLY A 1 68 ? 14.375 -2.347 0.092 1.00 77.50 68 GLY A O 1
ATOM 499 N N . ILE A 1 69 ? 12.277 -2.164 -0.697 1.00 86.62 69 ILE A N 1
ATOM 500 C CA . ILE A 1 69 ? 12.036 -0.819 -0.192 1.00 86.62 69 ILE A CA 1
ATOM 501 C C . ILE A 1 69 ? 10.823 -0.832 0.724 1.00 86.62 69 ILE A C 1
ATOM 503 O O . ILE A 1 69 ? 9.797 -1.445 0.429 1.00 86.62 69 ILE A O 1
ATOM 507 N N . LEU A 1 70 ? 10.943 -0.135 1.851 1.00 89.69 70 LEU A N 1
ATOM 508 C CA . LEU A 1 70 ? 9.838 0.094 2.768 1.00 89.69 70 LEU A CA 1
ATOM 509 C C . LEU A 1 70 ? 9.335 1.525 2.600 1.00 89.69 70 LEU A C 1
ATOM 511 O O . LEU A 1 70 ? 10.037 2.488 2.900 1.00 89.69 70 LEU A O 1
ATOM 515 N N . LEU A 1 71 ? 8.093 1.662 2.149 1.00 92.31 71 LEU A N 1
ATOM 516 C CA . LEU A 1 71 ? 7.424 2.943 1.967 1.00 92.31 71 LEU A CA 1
ATOM 517 C C . LEU A 1 71 ? 6.497 3.214 3.154 1.00 92.31 71 LEU A C 1
ATOM 519 O O . LEU A 1 71 ? 5.481 2.538 3.321 1.00 92.31 71 LEU A O 1
ATOM 523 N N . THR A 1 72 ? 6.795 4.249 3.940 1.00 95.94 72 THR A N 1
ATOM 524 C CA . THR A 1 72 ? 5.944 4.681 5.061 1.00 95.94 72 THR A CA 1
ATOM 525 C C . THR A 1 72 ? 5.209 5.976 4.725 1.00 95.94 72 THR A C 1
ATOM 527 O O . THR A 1 72 ? 5.815 7.035 4.558 1.00 95.94 72 THR A O 1
ATOM 530 N N . ALA A 1 73 ? 3.878 5.928 4.682 1.00 97.62 73 ALA A N 1
ATOM 531 C CA . ALA A 1 73 ? 3.046 7.097 4.399 1.00 97.62 73 ALA A CA 1
ATOM 532 C C . ALA A 1 73 ? 2.003 7.316 5.496 1.00 97.62 73 ALA A C 1
ATOM 534 O O . ALA A 1 73 ? 1.494 6.370 6.097 1.00 97.62 73 ALA A O 1
ATOM 535 N N . ALA A 1 74 ? 1.641 8.575 5.746 1.00 97.88 74 ALA A N 1
ATOM 536 C CA . ALA A 1 74 ? 0.667 8.903 6.778 1.00 97.88 74 ALA A CA 1
ATOM 537 C C . ALA A 1 74 ? -0.200 10.116 6.442 1.00 97.88 74 ALA A C 1
ATOM 539 O 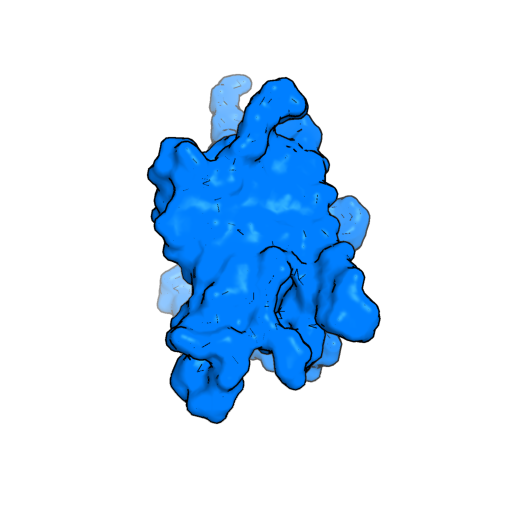O . ALA A 1 74 ? 0.217 11.077 5.792 1.00 97.88 74 ALA A O 1
ATOM 540 N N . ARG A 1 75 ? -1.420 10.097 6.975 1.00 98.31 75 ARG A N 1
ATOM 541 C CA . ARG A 1 75 ? -2.367 11.204 6.958 1.00 98.31 75 ARG A CA 1
ATOM 542 C C . ARG A 1 75 ? -2.585 11.729 8.370 1.00 98.31 75 ARG A C 1
ATOM 544 O O . ARG A 1 75 ? -3.171 11.040 9.203 1.00 98.31 75 ARG A O 1
ATOM 551 N N . LEU A 1 76 ? -2.175 12.974 8.604 1.00 98.00 76 LEU A N 1
ATOM 552 C CA . LEU A 1 76 ? -2.422 13.699 9.847 1.00 98.00 76 LEU A CA 1
ATOM 553 C C . LEU A 1 76 ? -3.632 14.621 9.663 1.00 98.00 76 LEU A C 1
ATOM 555 O O . LEU A 1 76 ? -3.797 15.257 8.614 1.00 98.00 76 LEU A O 1
ATOM 559 N N . TYR A 1 77 ? -4.491 14.696 10.678 1.00 95.56 77 TYR A N 1
ATOM 560 C CA . TYR A 1 77 ? -5.754 15.439 10.592 1.00 95.56 77 TYR A CA 1
ATOM 561 C C . TYR A 1 77 ? -5.785 16.728 11.414 1.00 95.56 77 TYR A C 1
ATOM 563 O O . TYR A 1 77 ? -6.590 17.599 11.085 1.00 95.56 77 TYR A O 1
ATOM 571 N N . ASP A 1 78 ? -4.923 16.873 12.425 1.00 91.88 78 ASP A N 1
ATOM 572 C CA . ASP A 1 78 ? -4.870 18.056 13.289 1.00 91.88 78 ASP A CA 1
ATOM 573 C C . ASP A 1 78 ? -3.424 18.402 13.727 1.00 91.88 78 ASP A C 1
ATOM 575 O O . ASP A 1 78 ? -2.882 17.744 14.615 1.00 91.88 78 ASP A O 1
ATOM 579 N N . PRO A 1 79 ? -2.769 19.402 13.099 1.00 93.25 79 PRO A N 1
ATOM 580 C CA . PRO A 1 79 ? -3.196 20.069 11.873 1.00 93.25 79 PRO A CA 1
ATOM 581 C C . PRO A 1 79 ? -3.198 19.102 10.683 1.00 93.25 79 PRO A C 1
ATOM 583 O O . PRO A 1 79 ? -2.547 18.059 10.679 1.00 93.25 79 PRO A O 1
ATOM 586 N N . SER A 1 80 ? -3.940 19.461 9.639 1.00 96.12 80 SER A N 1
ATOM 587 C CA . SER A 1 80 ? -4.042 18.626 8.449 1.00 96.12 80 SER A CA 1
ATOM 588 C C . SER A 1 80 ? -2.748 18.649 7.626 1.00 96.12 80 SER A C 1
ATOM 590 O O . SER A 1 80 ? -2.397 19.686 7.064 1.00 96.12 80 SER A O 1
ATOM 592 N N . SER A 1 81 ? -2.072 17.506 7.505 1.00 97.50 81 SER A N 1
ATOM 593 C CA . SER A 1 81 ? -0.863 17.342 6.683 1.00 97.50 81 SER A CA 1
ATOM 594 C C . SER A 1 81 ? -0.705 15.905 6.168 1.00 97.50 81 SER A C 1
ATOM 596 O O . SER A 1 81 ? -1.492 15.016 6.512 1.00 97.50 81 SER A O 1
ATOM 598 N N . TRP A 1 82 ? 0.272 15.693 5.288 1.00 97.69 82 TRP A N 1
ATOM 599 C CA . TRP A 1 82 ? 0.602 14.389 4.717 1.00 97.69 82 TRP A CA 1
ATOM 600 C C . TRP A 1 82 ? 2.079 14.097 4.941 1.00 97.69 82 TRP A C 1
ATOM 602 O O . TRP A 1 82 ? 2.915 14.987 4.784 1.00 97.69 82 TRP A O 1
ATOM 612 N N . VAL A 1 83 ? 2.369 12.843 5.262 1.00 97.00 83 VAL A N 1
ATOM 613 C CA . VAL A 1 83 ? 3.676 12.225 5.065 1.00 97.00 83 VAL A CA 1
ATOM 614 C C . VAL A 1 83 ? 3.530 11.339 3.837 1.00 97.00 83 VAL A C 1
ATOM 616 O O . VAL A 1 83 ? 2.661 10.466 3.797 1.00 97.00 83 VAL A O 1
ATOM 619 N N . VAL A 1 84 ? 4.330 11.624 2.821 1.00 96.94 84 VAL A N 1
ATOM 620 C CA . VAL A 1 84 ? 4.333 10.916 1.543 1.00 96.94 84 VAL A CA 1
ATOM 621 C C . VAL A 1 84 ? 5.679 10.222 1.437 1.00 96.94 84 VAL A C 1
ATOM 623 O O . VAL A 1 84 ? 6.696 10.900 1.568 1.00 96.94 84 VAL A O 1
ATOM 626 N N . ALA A 1 85 ? 5.672 8.909 1.222 1.00 94.38 85 ALA A N 1
ATOM 627 C CA . ALA A 1 85 ? 6.889 8.195 0.863 1.00 94.38 85 ALA A CA 1
ATOM 628 C C . ALA A 1 85 ? 7.112 8.343 -0.638 1.00 94.38 85 ALA A C 1
ATOM 630 O O . ALA A 1 85 ? 6.166 8.211 -1.422 1.00 94.38 85 ALA A O 1
ATOM 631 N N . GLU A 1 86 ? 8.346 8.640 -1.016 1.00 95.56 86 GLU A N 1
ATOM 632 C CA . GLU A 1 86 ? 8.789 8.729 -2.399 1.00 95.56 86 GLU A CA 1
ATOM 633 C C . GLU A 1 86 ? 10.227 8.234 -2.443 1.00 95.56 86 GLU A C 1
ATOM 635 O O . GLU A 1 86 ? 11.088 8.816 -1.791 1.00 95.56 86 GLU A O 1
ATOM 640 N N . GLU A 1 87 ? 10.452 7.152 -3.176 1.00 91.56 87 GLU A N 1
ATOM 641 C CA . GLU A 1 87 ? 11.751 6.496 -3.272 1.00 91.56 87 GLU A CA 1
ATOM 642 C C . GLU A 1 87 ? 12.073 6.236 -4.740 1.00 91.56 87 GLU A C 1
ATOM 644 O O . GLU A 1 87 ? 11.186 5.962 -5.554 1.00 91.56 87 GLU A O 1
ATOM 649 N N . GLY A 1 88 ? 13.349 6.372 -5.080 1.00 89.50 88 GLY A N 1
ATOM 650 C CA . GLY A 1 88 ? 13.889 6.029 -6.387 1.00 89.50 88 GLY A CA 1
ATOM 651 C C . GLY A 1 88 ? 15.066 5.091 -6.199 1.00 89.50 88 GLY A C 1
ATOM 652 O O . GLY A 1 88 ? 15.849 5.266 -5.264 1.00 89.50 88 GLY A O 1
ATOM 653 N N . VAL A 1 89 ? 15.180 4.106 -7.074 1.00 85.12 89 VAL A N 1
ATOM 654 C CA . VAL A 1 89 ? 16.250 3.109 -7.048 1.00 85.12 89 VAL A CA 1
ATOM 655 C C . VAL A 1 89 ? 17.063 3.215 -8.325 1.00 85.12 89 VAL A C 1
ATOM 657 O O . VAL A 1 89 ? 16.574 3.688 -9.348 1.00 85.12 89 VAL A O 1
ATOM 660 N N . GLU A 1 90 ? 18.343 2.849 -8.264 1.00 80.62 90 GLU A N 1
ATOM 661 C CA . GLU A 1 90 ? 19.227 3.057 -9.413 1.00 80.62 90 GLU A CA 1
ATOM 662 C C . GLU A 1 90 ? 18.834 2.191 -10.611 1.00 80.62 90 GLU A C 1
ATOM 664 O O . GLU A 1 90 ? 19.139 2.559 -11.745 1.00 80.62 90 GLU A O 1
ATOM 669 N N . HIS A 1 91 ? 18.258 1.012 -10.371 1.00 80.19 91 HIS A N 1
ATOM 670 C CA . HIS A 1 91 ? 17.882 0.039 -11.394 1.00 80.19 91 HIS A CA 1
ATOM 671 C C . HIS A 1 91 ? 16.433 -0.398 -11.134 1.00 80.19 91 HIS A C 1
ATOM 673 O O . HIS A 1 91 ? 16.083 -0.582 -9.968 1.00 80.19 91 HIS A O 1
ATOM 679 N N . PRO A 1 92 ? 15.589 -0.559 -12.171 1.00 82.62 92 PRO A N 1
ATOM 680 C CA . PRO A 1 92 ? 14.214 -1.005 -11.981 1.00 82.62 92 PRO A CA 1
ATOM 681 C C . PRO A 1 92 ? 14.143 -2.360 -11.273 1.00 82.62 92 PRO A C 1
ATOM 683 O O . PRO A 1 92 ? 14.812 -3.308 -11.686 1.00 82.62 92 PRO A O 1
ATOM 686 N N . PHE A 1 93 ? 13.296 -2.448 -10.250 1.00 82.69 93 PHE A N 1
ATOM 687 C CA . PHE A 1 93 ? 12.947 -3.700 -9.583 1.00 82.69 93 PHE A CA 1
ATOM 688 C C . PHE A 1 93 ? 11.706 -4.298 -10.221 1.00 82.69 93 PHE A C 1
ATOM 690 O O . PHE A 1 93 ? 10.800 -3.555 -10.617 1.00 82.69 93 PHE A O 1
ATOM 697 N N . THR A 1 94 ? 11.652 -5.626 -10.280 1.00 88.56 94 THR A N 1
ATOM 698 C CA . THR A 1 94 ? 10.419 -6.339 -10.627 1.00 88.56 94 THR A CA 1
ATOM 699 C C . THR A 1 94 ? 9.767 -6.800 -9.336 1.00 88.56 94 THR A C 1
ATOM 701 O O . THR A 1 94 ? 10.416 -7.449 -8.527 1.00 88.56 94 THR A O 1
ATOM 704 N N . PHE A 1 95 ? 8.507 -6.446 -9.115 1.00 89.25 95 PHE A N 1
ATOM 70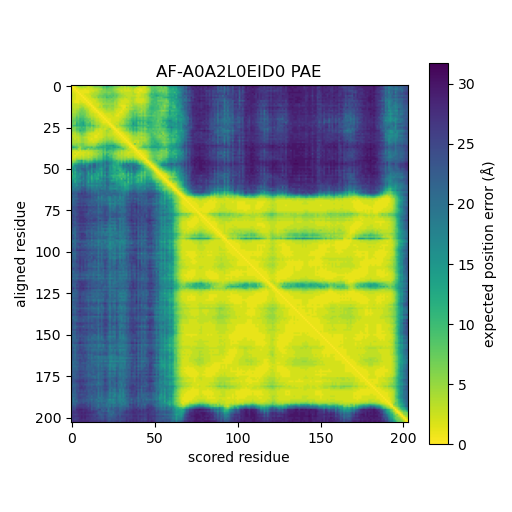5 C CA . PHE A 1 95 ? 7.801 -6.775 -7.880 1.00 89.25 95 PHE A CA 1
ATOM 706 C C . PHE A 1 95 ? 6.376 -7.244 -8.164 1.00 89.25 95 PHE A C 1
ATOM 708 O O . PHE A 1 95 ? 5.729 -6.746 -9.088 1.00 89.25 95 PHE A O 1
ATOM 715 N N . GLU A 1 96 ? 5.861 -8.138 -7.321 1.00 93.00 96 GLU A N 1
ATOM 716 C CA . GLU A 1 96 ? 4.450 -8.520 -7.345 1.00 93.00 96 GLU A CA 1
ATOM 717 C C . GLU A 1 96 ? 3.577 -7.353 -6.855 1.00 93.00 96 GLU A C 1
ATOM 719 O O . GLU A 1 96 ? 3.753 -6.834 -5.742 1.00 93.00 96 GLU A O 1
ATOM 724 N N . LEU A 1 97 ? 2.594 -6.935 -7.658 1.00 96.06 97 LEU A N 1
ATOM 725 C CA . LEU A 1 97 ? 1.655 -5.899 -7.239 1.00 96.06 97 LEU A CA 1
ATOM 726 C C . LEU A 1 97 ? 0.816 -6.392 -6.038 1.00 96.06 97 LEU A C 1
ATOM 728 O O . LEU A 1 97 ? 0.107 -7.398 -6.151 1.00 96.06 97 LEU A O 1
ATOM 732 N N . PRO A 1 98 ? 0.811 -5.679 -4.895 1.00 96.00 98 PRO A N 1
ATOM 733 C CA . PRO A 1 98 ? 0.156 -6.168 -3.691 1.00 96.00 98 PRO A CA 1
ATOM 734 C C . PRO A 1 98 ? -1.371 -6.097 -3.802 1.00 96.00 98 PRO A C 1
ATOM 736 O O . PRO A 1 98 ? -1.950 -5.176 -4.378 1.00 96.00 98 PRO A O 1
ATOM 739 N N . SER A 1 99 ? -2.057 -7.052 -3.174 1.00 97.50 99 SER A N 1
ATOM 740 C CA . SER A 1 99 ? -3.527 -7.045 -3.079 1.00 97.50 99 SER A CA 1
ATOM 741 C C . SER A 1 99 ? -4.061 -6.147 -1.963 1.00 97.50 99 SER A C 1
ATOM 743 O O . SER A 1 99 ? -5.218 -5.717 -2.001 1.00 97.50 99 SER A O 1
ATOM 745 N N . GLU A 1 100 ? -3.222 -5.834 -0.978 1.00 97.88 100 GLU A N 1
ATOM 746 C CA . GLU A 1 100 ? -3.581 -5.026 0.177 1.00 97.88 100 GLU A CA 1
ATOM 747 C C . GLU A 1 100 ? -2.391 -4.229 0.714 1.00 97.88 100 GLU A C 1
ATOM 749 O O . GLU A 1 100 ? -1.234 -4.603 0.541 1.00 97.88 100 GLU A O 1
ATOM 754 N N . ILE A 1 101 ? -2.693 -3.117 1.383 1.00 98.12 101 ILE A N 1
ATOM 755 C CA . ILE A 1 101 ? -1.713 -2.275 2.071 1.00 98.12 101 ILE A CA 1
ATOM 756 C C . ILE A 1 101 ? -2.124 -2.183 3.548 1.00 98.12 101 ILE A C 1
ATOM 758 O O . ILE A 1 101 ? -3.209 -1.655 3.839 1.00 98.12 101 ILE A O 1
ATOM 762 N N . PRO A 1 102 ? -1.299 -2.680 4.488 1.00 97.56 102 PRO A N 1
ATOM 763 C CA . PRO A 1 102 ? -1.649 -2.717 5.902 1.00 97.56 102 PRO A CA 1
ATOM 764 C C . PRO A 1 102 ? -1.632 -1.320 6.538 1.00 97.56 102 PRO A C 1
ATOM 766 O O . PRO A 1 102 ? -0.795 -0.465 6.232 1.00 97.56 102 PRO A O 1
ATOM 769 N N . VAL A 1 103 ? -2.561 -1.092 7.466 1.00 98.00 103 VAL A N 1
ATOM 770 C CA . VAL A 1 103 ? -2.576 0.088 8.337 1.00 98.00 103 VAL A CA 1
ATOM 771 C C . VAL A 1 103 ? -1.784 -0.230 9.597 1.00 98.00 103 VAL A C 1
ATOM 773 O O . VAL A 1 103 ? -2.187 -1.067 10.398 1.00 98.00 103 VAL A O 1
ATOM 776 N N . VAL A 1 104 ? -0.682 0.484 9.809 1.00 95.94 104 VAL A N 1
ATOM 777 C CA . VAL A 1 104 ? 0.179 0.306 10.992 1.00 95.94 104 VAL A CA 1
ATOM 778 C C . VAL A 1 104 ? -0.200 1.236 12.147 1.00 95.94 104 VAL A C 1
ATOM 780 O O . VAL A 1 104 ? 0.202 1.028 13.290 1.00 95.94 104 VAL A O 1
ATOM 783 N N . SER A 1 105 ? -0.990 2.280 11.873 1.00 96.38 105 SER A N 1
ATOM 784 C CA . SER A 1 105 ? -1.529 3.177 12.899 1.00 96.38 105 SER A CA 1
ATOM 785 C C . SER A 1 105 ? -2.848 3.811 12.462 1.00 96.38 105 SER A C 1
ATOM 787 O O . SER A 1 105 ? -3.002 4.216 11.308 1.00 96.38 105 SER A O 1
ATOM 789 N N . GLY A 1 106 ? -3.794 3.936 13.394 1.00 97.88 106 GLY A N 1
ATOM 790 C CA . GLY A 1 106 ? -5.136 4.451 13.126 1.00 97.88 106 GLY A CA 1
ATOM 791 C C . GLY A 1 106 ? -6.030 3.415 12.450 1.00 97.88 106 GLY A C 1
ATOM 792 O O . GLY A 1 106 ? -5.981 2.234 12.772 1.00 97.88 106 GLY A O 1
ATOM 793 N N . ASN A 1 107 ? -6.896 3.866 11.543 1.00 98.56 107 ASN A N 1
ATOM 794 C CA . ASN A 1 107 ? -7.800 2.997 10.795 1.00 98.56 107 ASN A CA 1
ATOM 795 C C . ASN A 1 107 ? -8.104 3.612 9.419 1.00 98.56 107 ASN A C 1
ATOM 797 O O . ASN A 1 107 ? -8.204 4.837 9.295 1.00 98.56 107 ASN A O 1
ATOM 801 N N . ALA A 1 108 ? -8.241 2.789 8.382 1.00 98.31 108 ALA A N 1
ATOM 802 C CA . ALA A 1 108 ? -8.553 3.223 7.023 1.00 98.31 108 ALA A CA 1
ATOM 803 C C . ALA A 1 108 ? -10.014 3.672 6.854 1.00 98.31 108 ALA A C 1
ATOM 805 O O . ALA A 1 108 ? -10.316 4.473 5.962 1.00 98.31 108 ALA A O 1
ATOM 806 N N . GLY A 1 109 ? -10.944 3.183 7.682 1.00 98.38 109 GLY A N 1
ATOM 807 C CA . GLY A 1 109 ? -12.376 3.309 7.413 1.00 98.38 109 GLY A CA 1
ATOM 808 C C . GLY A 1 109 ? -12.685 2.855 5.980 1.00 98.38 109 GLY A C 1
ATOM 809 O O . GLY A 1 109 ? -12.161 1.846 5.526 1.00 98.38 109 GLY A O 1
ATOM 810 N N . LYS A 1 110 ? -13.465 3.650 5.240 1.00 97.88 110 LYS A N 1
ATOM 811 C CA . LYS A 1 110 ? -13.669 3.503 3.782 1.00 97.88 110 LYS A CA 1
ATOM 812 C C . LYS A 1 110 ? -12.818 4.454 2.931 1.00 97.88 110 LYS A C 1
ATOM 814 O O . LYS A 1 110 ? -13.248 4.915 1.865 1.00 97.88 110 LYS A O 1
ATOM 819 N N . GLY A 1 111 ? -11.688 4.871 3.490 1.00 98.25 111 GLY A N 1
ATOM 820 C CA . GLY A 1 111 ? -10.769 5.835 2.912 1.00 98.25 111 GLY A CA 1
ATOM 821 C C . GLY A 1 111 ? -9.978 5.299 1.732 1.00 98.25 111 GLY A C 1
ATOM 822 O O . GLY A 1 111 ? -10.293 4.243 1.202 1.00 98.25 111 GLY A O 1
ATOM 823 N N . TRP A 1 112 ? -8.975 6.061 1.306 1.00 98.56 112 TRP A N 1
ATOM 824 C CA . TRP A 1 112 ? -8.177 5.741 0.128 1.00 98.56 112 TRP A CA 1
ATOM 825 C C . TRP A 1 112 ? -6.691 5.946 0.391 1.00 98.56 112 TRP A C 1
ATOM 827 O O . TRP A 1 112 ? -6.290 6.962 0.976 1.00 98.56 112 TRP A O 1
ATOM 837 N N . VAL A 1 113 ? -5.893 5.023 -0.130 1.00 98.69 113 VAL A N 1
ATOM 838 C CA . VAL A 1 113 ? -4.447 5.155 -0.305 1.00 98.69 113 VAL A CA 1
ATOM 839 C C . VAL A 1 113 ? -4.131 4.966 -1.788 1.00 98.69 113 VAL A C 1
ATOM 841 O O . VAL A 1 113 ? -4.841 4.262 -2.512 1.00 98.69 113 VAL A O 1
ATOM 844 N N . VAL A 1 114 ? -3.105 5.668 -2.252 1.00 98.75 114 VAL A N 1
ATOM 845 C CA . VAL A 1 114 ? -2.599 5.560 -3.618 1.00 98.75 114 VAL A CA 1
ATOM 846 C C . VAL A 1 114 ? -1.153 5.115 -3.548 1.00 98.75 114 VAL A C 1
ATOM 848 O O . VAL A 1 114 ? -0.342 5.767 -2.883 1.00 98.75 114 VAL A O 1
ATOM 851 N N . PHE A 1 115 ? -0.865 4.026 -4.246 1.00 98.56 115 PHE A N 1
ATOM 852 C CA . PHE A 1 115 ? 0.481 3.590 -4.575 1.00 98.56 115 PHE A CA 1
ATOM 853 C C . PHE A 1 115 ? 0.724 3.922 -6.046 1.00 98.56 115 PHE A C 1
ATOM 855 O O . PHE A 1 115 ? -0.117 3.628 -6.892 1.00 98.56 115 PHE A O 1
ATOM 862 N N . ALA A 1 116 ? 1.823 4.598 -6.345 1.00 98.19 116 ALA A N 1
ATOM 863 C CA . ALA A 1 116 ? 2.189 4.956 -7.701 1.00 98.19 116 ALA A CA 1
ATOM 864 C C . ALA A 1 116 ? 3.606 4.485 -8.003 1.00 98.19 116 ALA A C 1
ATOM 866 O O . ALA A 1 116 ? 4.486 4.597 -7.150 1.00 98.19 116 ALA A O 1
ATOM 867 N N . HIS A 1 117 ? 3.808 3.999 -9.220 1.00 97.12 117 HIS A N 1
ATOM 868 C CA . HIS A 1 117 ? 5.096 3.522 -9.703 1.00 97.12 117 HIS A CA 1
ATOM 869 C C . HIS A 1 117 ? 5.325 3.958 -11.156 1.00 97.12 117 HIS A C 1
ATOM 871 O O . HIS A 1 117 ? 4.373 4.308 -11.858 1.00 97.12 117 HIS A O 1
ATOM 877 N N . ARG A 1 118 ? 6.580 3.977 -11.602 1.00 95.88 118 ARG A N 1
ATOM 878 C CA . ARG A 1 118 ? 6.970 4.167 -13.010 1.00 95.88 118 ARG A CA 1
ATOM 879 C C . ARG A 1 118 ? 8.322 3.509 -13.274 1.00 95.88 118 ARG A C 1
ATOM 881 O O . ARG A 1 118 ? 9.082 3.302 -12.332 1.00 95.88 118 ARG A O 1
ATOM 888 N N . ASP A 1 119 ? 8.591 3.233 -14.541 1.00 92.94 119 ASP A N 1
ATOM 889 C CA . ASP A 1 119 ? 9.865 2.721 -15.046 1.00 92.94 119 ASP A CA 1
ATOM 890 C C . ASP A 1 119 ? 10.542 3.827 -15.871 1.00 92.94 119 ASP A C 1
ATOM 892 O O . ASP A 1 119 ? 10.151 4.111 -17.001 1.00 92.94 119 ASP A O 1
ATOM 896 N N . GLY A 1 120 ? 11.493 4.535 -15.267 1.00 85.88 120 GLY A N 1
ATOM 897 C CA . GLY A 1 120 ? 12.214 5.640 -15.883 1.00 85.88 120 GLY A CA 1
ATOM 898 C C . GLY A 1 120 ? 11.645 7.027 -15.563 1.00 85.88 120 GLY A C 1
ATOM 899 O O . GLY A 1 120 ? 10.444 7.266 -15.413 1.00 85.88 120 GLY A O 1
ATOM 900 N N . GLU A 1 121 ? 12.537 8.020 -15.501 1.00 80.44 121 GLU A N 1
ATOM 901 C CA . GLU A 1 121 ? 12.191 9.386 -15.083 1.00 80.44 121 GLU A CA 1
ATOM 902 C C . GLU A 1 121 ? 11.231 10.109 -16.052 1.00 80.44 121 GLU A C 1
ATOM 904 O O . GLU A 1 121 ? 10.455 10.977 -15.631 1.00 80.44 121 GLU A O 1
ATOM 909 N N . SER A 1 122 ? 11.269 9.761 -17.342 1.00 81.81 122 SER A N 1
ATOM 910 C CA . SER A 1 122 ? 10.408 10.338 -18.383 1.00 81.81 122 SER A CA 1
ATOM 911 C C . SER A 1 122 ? 8.990 9.781 -18.396 1.00 81.81 122 SER A C 1
ATOM 913 O O . SER A 1 122 ? 8.112 10.380 -19.030 1.00 81.81 122 SER A O 1
ATOM 915 N N . ASP A 1 123 ? 8.772 8.655 -17.726 1.00 85.00 123 ASP A N 1
ATOM 916 C CA . ASP A 1 123 ? 7.542 7.899 -17.858 1.00 85.00 123 ASP A CA 1
ATOM 917 C C . ASP A 1 123 ? 6.476 8.431 -16.890 1.00 85.00 123 ASP A C 1
ATOM 919 O O . ASP A 1 123 ? 6.783 8.931 -15.794 1.00 85.00 123 ASP A O 1
ATOM 923 N N . PRO A 1 124 ? 5.195 8.424 -17.305 1.00 93.00 124 PRO A N 1
ATOM 924 C CA . PRO A 1 124 ? 4.117 8.802 -16.413 1.00 93.00 124 PRO A CA 1
ATOM 925 C C . PRO A 1 124 ? 3.994 7.769 -15.293 1.00 93.00 124 PRO A C 1
ATOM 927 O O . PRO A 1 124 ? 4.157 6.575 -15.513 1.00 93.00 124 PRO A O 1
ATOM 930 N N . PHE A 1 125 ? 3.627 8.227 -14.099 1.00 96.62 125 PHE A N 1
ATOM 931 C CA . PHE A 1 125 ? 3.240 7.312 -13.032 1.00 96.62 125 PHE A CA 1
ATOM 932 C C . PHE A 1 125 ? 2.007 6.496 -13.434 1.00 96.62 125 PHE A C 1
ATOM 934 O O . PHE A 1 125 ? 0.976 7.068 -13.811 1.00 96.62 125 PHE A O 1
ATOM 941 N N . THR A 1 126 ? 2.093 5.180 -13.264 1.00 97.94 126 THR A N 1
ATOM 942 C CA . THR A 1 126 ? 0.921 4.338 -13.040 1.00 97.94 126 THR A CA 1
ATOM 943 C C . THR A 1 126 ? 0.429 4.588 -11.620 1.00 97.94 126 THR A C 1
ATOM 945 O O . THR A 1 126 ? 1.214 4.632 -10.673 1.00 97.94 126 THR A O 1
ATOM 948 N N . TYR A 1 127 ? -0.884 4.758 -11.461 1.00 98.38 127 TYR A N 1
ATOM 949 C CA . TYR A 1 127 ? -1.526 4.946 -10.163 1.00 98.38 127 TYR A CA 1
ATOM 950 C C . TYR A 1 127 ? -2.420 3.756 -9.840 1.00 98.38 127 TYR A C 1
ATOM 952 O O . TYR A 1 127 ? -3.403 3.509 -10.539 1.00 98.38 127 TYR A O 1
ATOM 960 N N . CYS A 1 128 ? -2.112 3.085 -8.738 1.00 98.69 128 CYS A N 1
ATOM 961 C CA . CYS A 1 128 ? -2.886 2.000 -8.163 1.00 98.69 128 CYS A CA 1
ATOM 962 C C . CYS A 1 128 ? -3.647 2.497 -6.931 1.00 98.69 128 CYS A C 1
ATOM 964 O O . CYS A 1 128 ? -3.084 3.067 -5.989 1.00 98.69 128 CYS A O 1
ATOM 966 N N . PHE A 1 129 ? -4.963 2.311 -6.959 1.00 98.75 129 PHE A N 1
ATOM 967 C CA . PHE A 1 129 ? -5.889 2.795 -5.946 1.00 98.75 129 PHE A CA 1
ATOM 968 C C . PHE A 1 129 ? -6.320 1.653 -5.038 1.00 98.75 129 PHE A C 1
ATOM 970 O O . PHE A 1 129 ? -6.746 0.602 -5.516 1.00 98.75 129 PHE A O 1
ATOM 977 N N . TYR A 1 130 ? -6.282 1.911 -3.734 1.00 98.81 130 TYR A N 1
ATOM 978 C CA . TYR A 1 130 ? -6.717 0.969 -2.715 1.00 98.81 130 TYR A CA 1
ATOM 979 C C . TYR A 1 130 ? -7.714 1.655 -1.782 1.00 98.81 130 TYR A C 1
ATOM 981 O O . TYR A 1 130 ? -7.528 2.819 -1.398 1.00 98.81 130 TYR A O 1
ATOM 989 N N . GLN A 1 131 ? -8.773 0.940 -1.411 1.00 98.81 131 GLN A N 1
ATOM 990 C CA . GLN A 1 131 ? -9.850 1.443 -0.566 1.00 98.81 131 GLN A CA 1
ATOM 991 C C . GLN A 1 131 ? -9.849 0.736 0.789 1.00 98.81 131 GLN A C 1
ATOM 993 O O . GLN A 1 131 ? -9.669 -0.471 0.865 1.00 98.81 131 GLN A O 1
ATOM 998 N N . GLY A 1 132 ? -10.070 1.480 1.872 1.00 98.62 132 GLY A N 1
ATOM 999 C CA . GLY A 1 132 ? -10.208 0.890 3.200 1.00 98.62 132 GLY A CA 1
ATOM 1000 C C . GLY A 1 132 ? -11.378 -0.096 3.249 1.00 98.62 132 GLY A C 1
ATOM 1001 O O . GLY A 1 132 ? -12.454 0.209 2.726 1.00 98.62 132 GLY A O 1
ATOM 1002 N N . GLY A 1 133 ? -11.171 -1.259 3.871 1.00 96.94 133 GLY A N 1
ATOM 1003 C CA . GLY A 1 133 ? -12.136 -2.365 3.835 1.00 96.94 133 GLY A CA 1
ATOM 1004 C C . GLY A 1 133 ? -13.405 -2.146 4.670 1.00 96.94 133 GLY A C 1
ATOM 1005 O O . GLY A 1 133 ? -14.374 -2.896 4.539 1.00 96.94 133 GLY A O 1
ATOM 1006 N N . ALA A 1 134 ? -13.453 -1.122 5.530 1.00 98.12 134 ALA A N 1
ATOM 1007 C CA . ALA A 1 134 ? -14.639 -0.858 6.342 1.00 98.12 134 ALA A CA 1
ATOM 1008 C C . ALA A 1 134 ? -15.801 -0.308 5.498 1.00 98.12 134 ALA A C 1
ATOM 1010 O O . ALA A 1 134 ? -15.621 0.478 4.568 1.00 98.12 134 ALA A O 1
ATOM 1011 N N . SER A 1 135 ? -17.040 -0.612 5.890 1.00 96.44 135 SER A N 1
ATOM 1012 C CA . SER A 1 135 ? -18.229 -0.105 5.179 1.00 96.44 135 SER A CA 1
ATOM 1013 C C . SER A 1 135 ? -18.522 1.387 5.442 1.00 96.44 135 SER A C 1
ATOM 1015 O O . SER A 1 135 ? -19.280 2.048 4.714 1.00 96.44 135 SER A O 1
ATOM 1017 N N . VAL A 1 136 ? -17.905 1.957 6.482 1.00 97.94 136 VAL A N 1
ATOM 1018 C CA . VAL A 1 136 ? -18.158 3.308 7.001 1.00 97.94 136 VAL A CA 1
ATOM 1019 C C . VAL A 1 136 ? -16.866 4.105 7.205 1.00 97.94 136 VAL A C 1
ATOM 1021 O O . VAL A 1 136 ? -15.774 3.562 7.289 1.00 97.94 136 VAL A O 1
ATOM 1024 N N . TRP A 1 137 ? -16.981 5.435 7.290 1.00 97.50 137 TRP A N 1
ATOM 1025 C CA . TRP A 1 137 ? -15.825 6.325 7.502 1.00 97.50 137 TRP A CA 1
ATOM 1026 C C . TRP A 1 137 ? -15.209 6.224 8.900 1.00 97.50 137 TRP A C 1
ATOM 1028 O O . TRP A 1 137 ? -14.027 6.509 9.044 1.00 97.50 137 TRP A O 1
ATOM 1038 N N . HIS A 1 138 ? -16.028 5.900 9.901 1.00 97.62 138 HIS A N 1
ATOM 1039 C CA . HIS A 1 138 ? -15.675 5.912 11.320 1.00 97.62 138 HIS A CA 1
ATOM 1040 C C . HIS A 1 138 ? -16.167 4.603 11.939 1.00 97.62 138 HIS A C 1
ATOM 1042 O O . HIS A 1 138 ? -17.258 4.576 12.523 1.00 97.62 138 HIS A O 1
ATOM 1048 N N . PRO A 1 139 ? -15.480 3.485 11.667 1.00 97.25 139 PRO A N 1
ATOM 1049 C CA . PRO A 1 139 ? -15.931 2.182 12.113 1.00 97.25 139 PRO A CA 1
ATOM 1050 C C . PRO A 1 139 ? -15.921 2.088 13.639 1.00 97.25 139 PRO A C 1
ATOM 1052 O O . PRO A 1 139 ? -14.968 2.473 14.305 1.00 97.25 139 PRO A O 1
ATOM 1055 N N . THR A 1 140 ? -17.013 1.574 14.199 1.00 97.50 140 THR A N 1
ATOM 1056 C CA . THR A 1 140 ? -17.157 1.336 15.646 1.00 97.50 140 THR A CA 1
ATOM 1057 C C . THR A 1 140 ? -17.558 -0.097 15.968 1.00 97.50 140 THR A C 1
ATOM 1059 O O . THR A 1 140 ? -17.440 -0.528 17.114 1.00 97.50 140 THR A O 1
ATOM 1062 N N . THR A 1 141 ? -18.033 -0.853 14.973 1.00 97.94 141 THR A N 1
ATOM 1063 C CA . THR A 1 141 ? -18.291 -2.284 15.134 1.00 97.94 141 THR A CA 1
ATOM 1064 C C . THR A 1 141 ? -16.964 -3.039 15.038 1.00 97.94 141 THR A C 1
ATOM 1066 O O . THR A 1 141 ? -16.126 -2.660 14.221 1.00 97.94 141 THR A O 1
ATOM 1069 N N . PRO A 1 142 ? -16.748 -4.119 15.810 1.00 97.94 142 PRO A N 1
ATOM 1070 C CA . PRO A 1 142 ? -15.503 -4.883 15.724 1.00 97.94 142 PRO A CA 1
ATOM 1071 C C . PRO A 1 142 ? -15.183 -5.373 14.306 1.00 97.94 142 PRO A C 1
ATOM 1073 O O . PRO A 1 142 ? -14.028 -5.362 13.902 1.00 97.94 142 PRO A O 1
ATOM 1076 N N . ALA A 1 143 ? -16.210 -5.752 13.539 1.00 97.94 143 ALA A N 1
ATOM 1077 C CA . ALA A 1 143 ? -16.047 -6.203 12.161 1.00 97.94 143 ALA A CA 1
ATOM 1078 C C . ALA A 1 143 ? -15.584 -5.073 11.228 1.00 97.94 143 ALA A C 1
ATOM 1080 O O . ALA A 1 143 ? -14.648 -5.272 10.461 1.00 97.94 143 ALA A O 1
ATOM 1081 N N . ASP A 1 144 ? -16.195 -3.885 11.308 1.00 97.06 144 ASP A N 1
ATOM 1082 C CA . ASP A 1 144 ? -15.765 -2.751 10.482 1.00 97.06 144 ASP A CA 1
ATOM 1083 C C . ASP A 1 144 ? -14.400 -2.203 10.925 1.00 97.06 144 ASP A C 1
ATOM 1085 O O . ASP A 1 144 ? -13.645 -1.718 10.088 1.00 97.06 144 ASP A O 1
ATOM 1089 N N . VAL A 1 145 ? -14.073 -2.261 12.224 1.00 98.19 145 VAL A N 1
ATOM 1090 C CA . VAL A 1 145 ? -12.755 -1.837 12.725 1.00 98.19 145 VAL A CA 1
ATOM 1091 C C . VAL A 1 145 ? -11.675 -2.737 12.137 1.00 98.19 145 VAL A C 1
ATOM 1093 O O . VAL A 1 145 ? -10.756 -2.207 11.521 1.00 98.19 145 VAL A O 1
ATOM 1096 N N . ALA A 1 146 ? -11.840 -4.062 12.231 1.00 97.94 146 ALA A N 1
ATOM 1097 C CA . ALA A 1 146 ? -10.910 -5.032 11.650 1.00 97.94 146 ALA A CA 1
ATOM 1098 C C . ALA A 1 146 ? -10.791 -4.879 10.124 1.00 97.94 146 ALA A C 1
ATOM 1100 O O . ALA A 1 146 ? -9.696 -4.888 9.575 1.00 97.94 146 ALA A O 1
ATOM 1101 N N . ALA A 1 147 ? -11.907 -4.657 9.422 1.00 97.69 147 ALA A N 1
ATOM 1102 C CA . ALA A 1 147 ? -11.876 -4.413 7.980 1.00 97.69 147 ALA A CA 1
ATOM 1103 C C . ALA A 1 147 ? -11.118 -3.121 7.606 1.00 97.69 147 ALA A C 1
ATOM 1105 O O . ALA A 1 147 ? -10.558 -3.017 6.519 1.00 97.69 147 ALA A O 1
ATOM 1106 N N . GLY A 1 148 ? -11.077 -2.137 8.506 1.00 98.12 148 GLY A N 1
ATOM 1107 C CA . GLY A 1 148 ? -10.315 -0.903 8.337 1.00 98.12 148 GLY A CA 1
ATOM 1108 C C . GLY A 1 148 ? -8.836 -0.992 8.735 1.00 98.12 148 GLY A C 1
ATOM 1109 O O . GLY A 1 148 ? -8.152 0.029 8.691 1.00 98.12 148 GLY A O 1
ATOM 1110 N N . GLU A 1 149 ? -8.318 -2.161 9.118 1.00 98.31 149 GLU A N 1
ATOM 1111 C CA . GLU A 1 149 ? -6.883 -2.370 9.400 1.00 98.31 149 GLU A CA 1
ATOM 1112 C C . GLU A 1 149 ? -6.043 -2.518 8.119 1.00 98.31 149 G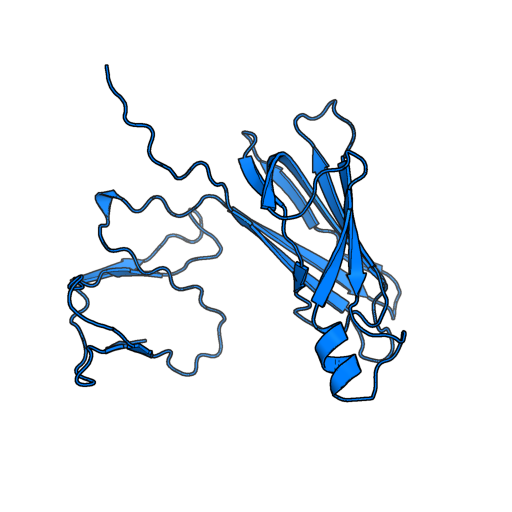LU A C 1
ATOM 1114 O O . GLU A 1 149 ? -4.827 -2.687 8.173 1.00 98.31 149 GLU A O 1
ATOM 1119 N N . LYS A 1 150 ? -6.677 -2.406 6.948 1.00 98.00 150 LYS A N 1
ATOM 1120 C CA . LYS A 1 150 ? -6.027 -2.471 5.641 1.00 98.00 150 LYS A CA 1
ATOM 1121 C C . LYS A 1 150 ? -6.766 -1.656 4.585 1.00 98.00 150 LYS A C 1
ATOM 1123 O O . LYS A 1 150 ? -7.952 -1.339 4.729 1.00 98.00 150 LYS A O 1
ATOM 1128 N N . TYR A 1 151 ? -6.053 -1.346 3.510 1.00 98.75 151 TYR A N 1
ATOM 1129 C CA . TYR A 1 151 ? -6.627 -0.912 2.243 1.00 98.75 151 TYR A CA 1
ATOM 1130 C C . TYR A 1 151 ? -6.554 -2.060 1.238 1.00 98.75 151 TYR A C 1
ATOM 1132 O O . TYR A 1 151 ? -5.499 -2.660 1.075 1.00 98.75 151 TYR A O 1
ATOM 1140 N N . GLU A 1 152 ? -7.653 -2.344 0.556 1.00 98.69 152 GLU A N 1
ATOM 1141 C CA . GLU A 1 152 ? -7.780 -3.413 -0.432 1.00 98.69 152 GLU A CA 1
ATOM 1142 C C . GLU A 1 152 ? -7.680 -2.839 -1.845 1.00 98.69 152 GLU A C 1
ATOM 1144 O O . GLU A 1 152 ? -8.187 -1.745 -2.120 1.00 98.69 152 GLU A O 1
ATOM 1149 N N . PHE A 1 153 ? -7.016 -3.570 -2.737 1.00 98.75 153 PHE A N 1
ATOM 1150 C CA . PHE A 1 153 ? -6.832 -3.172 -4.127 1.00 98.75 153 PHE A CA 1
ATOM 1151 C C . PHE A 1 153 ? -8.167 -2.919 -4.843 1.00 98.75 153 PHE A C 1
ATOM 1153 O O . PHE A 1 153 ? -9.125 -3.683 -4.703 1.00 98.75 153 PHE A O 1
ATOM 1160 N N . VAL A 1 154 ? -8.210 -1.867 -5.666 1.00 98.69 154 VAL A N 1
ATOM 1161 C CA . VAL A 1 154 ? -9.365 -1.541 -6.515 1.00 98.69 154 VAL A CA 1
ATOM 1162 C C . VAL A 1 154 ? -9.008 -1.580 -7.999 1.00 98.69 154 VAL A C 1
ATOM 1164 O O . VAL A 1 154 ? -9.696 -2.257 -8.762 1.00 98.69 154 VAL A O 1
ATOM 1167 N N . ALA A 1 155 ? -7.996 -0.818 -8.425 1.00 98.56 155 ALA A N 1
ATOM 1168 C CA . ALA A 1 155 ? -7.569 -0.739 -9.826 1.00 98.56 155 ALA A CA 1
ATOM 1169 C C . ALA A 1 155 ? -6.233 0.006 -9.975 1.00 98.56 155 ALA A C 1
ATOM 1171 O O . ALA A 1 155 ? -5.975 0.941 -9.214 1.00 98.56 155 ALA A O 1
ATOM 1172 N N . CYS A 1 156 ? -5.468 -0.314 -11.022 1.00 98.62 156 CYS A N 1
ATOM 1173 C CA . CYS A 1 156 ? -4.396 0.534 -11.551 1.00 98.62 156 CYS A CA 1
ATOM 1174 C C . CYS A 1 156 ? -4.819 1.233 -12.851 1.00 98.62 156 CYS A C 1
ATOM 1176 O O . CYS A 1 156 ? -5.714 0.774 -13.567 1.00 98.62 156 CYS A O 1
ATOM 1178 N N . THR A 1 157 ? -4.183 2.360 -13.174 1.00 98.31 157 THR A N 1
ATOM 1179 C CA . THR A 1 157 ? -4.466 3.128 -14.402 1.00 98.31 157 THR A CA 1
ATOM 1180 C C . THR A 1 157 ? -4.076 2.415 -15.695 1.00 98.31 157 THR A C 1
ATOM 1182 O O . THR A 1 157 ? -4.638 2.732 -16.742 1.00 98.31 157 THR A O 1
ATOM 1185 N N . ASP A 1 158 ? -3.130 1.483 -15.631 1.00 96.00 158 ASP A N 1
ATOM 1186 C CA . ASP A 1 158 ? -2.673 0.643 -16.745 1.00 96.00 158 ASP A CA 1
ATOM 1187 C C . ASP A 1 158 ? -3.397 -0.713 -16.820 1.00 96.00 158 ASP A C 1
ATOM 1189 O O . ASP A 1 158 ? -3.247 -1.440 -17.800 1.00 96.00 158 ASP A O 1
ATOM 1193 N N . GLY A 1 159 ? -4.243 -1.018 -15.833 1.00 97.50 159 GLY A N 1
ATOM 1194 C CA . GLY A 1 159 ? -5.003 -2.260 -15.762 1.00 97.50 159 GLY A CA 1
ATOM 1195 C C . GLY A 1 159 ? -4.277 -3.424 -15.090 1.00 97.50 159 GLY A C 1
ATOM 1196 O O . GLY A 1 159 ? -4.871 -4.501 -15.061 1.00 97.50 159 GLY A O 1
ATOM 1197 N N . ALA A 1 160 ? -3.073 -3.216 -14.540 1.00 96.88 160 ALA A N 1
ATOM 1198 C CA . ALA A 1 160 ? -2.408 -4.215 -13.704 1.00 96.88 160 ALA A CA 1
ATOM 1199 C C . ALA A 1 160 ? -3.301 -4.616 -12.516 1.00 96.88 160 ALA A C 1
ATOM 1201 O O . ALA A 1 160 ? -4.075 -3.795 -11.994 1.00 96.88 160 ALA A O 1
ATOM 1202 N N . VAL A 1 161 ? -3.217 -5.881 -12.114 1.00 97.94 161 VAL A N 1
ATOM 1203 C CA . VAL A 1 161 ? -3.974 -6.470 -11.002 1.00 97.94 161 VAL A CA 1
ATOM 1204 C C . VAL A 1 161 ? -3.032 -7.129 -9.990 1.00 97.94 161 VAL A C 1
ATOM 1206 O O . VAL A 1 161 ? -1.881 -7.401 -10.315 1.00 97.94 161 VAL A O 1
ATOM 1209 N N . PRO A 1 162 ? -3.477 -7.367 -8.742 1.00 97.31 162 PRO A N 1
ATOM 1210 C CA . PRO A 1 162 ? -2.630 -7.997 -7.744 1.00 97.31 162 PRO A CA 1
ATOM 1211 C C . PRO A 1 162 ? -2.119 -9.359 -8.202 1.00 97.31 162 PRO A C 1
ATOM 1213 O O . PRO A 1 162 ? -2.904 -10.149 -8.736 1.00 97.31 162 PRO A O 1
ATOM 1216 N N . GLY A 1 163 ? -0.841 -9.631 -7.952 1.00 92.44 163 GLY A N 1
ATOM 1217 C CA . GLY A 1 163 ? -0.159 -10.817 -8.470 1.00 92.44 163 GLY A CA 1
ATOM 1218 C C . GLY A 1 163 ? 0.525 -10.623 -9.826 1.00 92.44 163 GLY A C 1
ATOM 1219 O O . GLY A 1 163 ? 1.199 -11.540 -10.276 1.00 92.44 163 GLY A O 1
ATOM 1220 N N . ASP A 1 164 ? 0.331 -9.484 -10.500 1.00 94.06 164 ASP A N 1
ATOM 1221 C CA . ASP A 1 164 ? 1.094 -9.162 -11.707 1.00 94.06 164 ASP A CA 1
ATOM 1222 C C . ASP A 1 164 ? 2.504 -8.682 -11.333 1.00 94.06 164 ASP A C 1
ATOM 1224 O O . ASP A 1 164 ? 2.657 -7.844 -10.437 1.00 94.06 164 ASP A O 1
ATOM 1228 N N . ASP A 1 165 ? 3.502 -9.141 -12.087 1.00 92.44 165 ASP A N 1
ATOM 1229 C CA . ASP A 1 165 ? 4.882 -8.664 -11.991 1.00 92.44 165 ASP A CA 1
ATOM 1230 C C . ASP A 1 165 ? 4.999 -7.286 -12.657 1.00 92.44 165 ASP A C 1
ATOM 1232 O O . ASP A 1 165 ? 4.707 -7.109 -13.849 1.00 92.44 165 ASP A O 1
ATOM 1236 N N . VAL A 1 166 ? 5.438 -6.291 -11.891 1.00 93.44 166 VAL A N 1
ATOM 1237 C CA . VAL A 1 166 ? 5.569 -4.901 -12.332 1.00 93.44 166 VAL A CA 1
ATOM 1238 C C . VAL A 1 166 ? 7.023 -4.467 -12.223 1.00 93.44 166 VAL A C 1
ATOM 1240 O O . VAL A 1 166 ? 7.629 -4.580 -11.164 1.00 93.44 166 VAL A O 1
ATOM 1243 N N . ALA A 1 167 ? 7.571 -3.910 -13.303 1.00 92.50 167 ALA A N 1
ATOM 1244 C CA . ALA A 1 167 ? 8.876 -3.258 -13.283 1.00 92.50 167 ALA A CA 1
ATOM 1245 C C . ALA A 1 167 ? 8.732 -1.767 -12.935 1.00 92.50 167 ALA A C 1
ATOM 1247 O O . ALA A 1 167 ? 7.904 -1.067 -13.530 1.00 92.50 167 ALA A O 1
ATOM 1248 N N . ALA A 1 168 ? 9.522 -1.273 -11.981 1.00 93.81 168 ALA A N 1
ATOM 1249 C CA . ALA A 1 168 ? 9.590 0.151 -11.656 1.00 93.81 168 ALA A CA 1
ATOM 1250 C C . ALA A 1 168 ? 10.908 0.534 -10.971 1.00 93.81 168 ALA A C 1
ATOM 1252 O O . ALA A 1 168 ? 11.464 -0.238 -10.194 1.00 93.81 168 ALA A O 1
ATOM 1253 N N . ASP A 1 169 ? 11.369 1.761 -11.207 1.00 92.75 169 ASP A N 1
ATOM 1254 C CA . ASP A 1 169 ? 12.531 2.365 -10.538 1.00 92.75 169 ASP A CA 1
ATOM 1255 C C . ASP A 1 169 ? 12.155 3.548 -9.631 1.00 92.75 169 ASP A C 1
ATOM 1257 O O . ASP A 1 169 ? 12.989 4.099 -8.913 1.00 92.75 169 ASP A O 1
ATOM 1261 N N . HIS A 1 170 ? 10.885 3.945 -9.637 1.00 95.38 170 HIS A N 1
ATOM 1262 C CA . HIS A 1 170 ? 10.377 5.068 -8.867 1.00 95.38 170 HIS A CA 1
ATOM 1263 C C . HIS A 1 170 ? 9.029 4.736 -8.254 1.00 95.38 170 HIS A C 1
ATOM 1265 O O . HIS A 1 170 ? 8.095 4.340 -8.952 1.00 95.38 170 HIS A O 1
ATOM 1271 N N . PHE A 1 171 ? 8.903 5.007 -6.960 1.00 96.19 171 PHE A N 1
ATOM 1272 C CA . PHE A 1 171 ? 7.770 4.597 -6.148 1.00 96.19 171 PHE A CA 1
ATOM 1273 C C . PHE A 1 171 ? 7.257 5.746 -5.297 1.00 96.19 171 PHE A C 1
ATOM 1275 O O . PHE A 1 171 ? 8.017 6.582 -4.807 1.00 96.19 171 PHE A O 1
ATOM 1282 N N . LYS A 1 172 ? 5.944 5.777 -5.085 1.00 98.00 172 LYS A N 1
ATOM 1283 C CA . LYS A 1 172 ? 5.291 6.778 -4.251 1.00 98.00 172 LYS A CA 1
ATOM 1284 C C . LYS A 1 172 ? 4.097 6.190 -3.525 1.00 98.00 172 LYS A C 1
ATOM 1286 O O . LYS A 1 172 ? 3.232 5.574 -4.140 1.00 98.00 172 LYS A O 1
ATOM 1291 N N . LEU A 1 173 ? 3.995 6.459 -2.228 1.00 98.69 173 LEU A N 1
ATOM 1292 C CA . LEU A 1 173 ? 2.869 6.030 -1.403 1.00 98.69 173 LEU A CA 1
ATOM 1293 C C . LEU A 1 173 ? 2.235 7.228 -0.699 1.00 98.69 173 LEU A C 1
ATOM 1295 O O . LEU A 1 173 ? 2.912 8.076 -0.114 1.00 98.69 173 LEU A O 1
ATOM 1299 N N . SER A 1 174 ? 0.911 7.333 -0.778 1.00 98.50 174 SER A N 1
ATOM 1300 C CA . SER A 1 174 ? 0.164 8.468 -0.232 1.00 98.50 174 SER A CA 1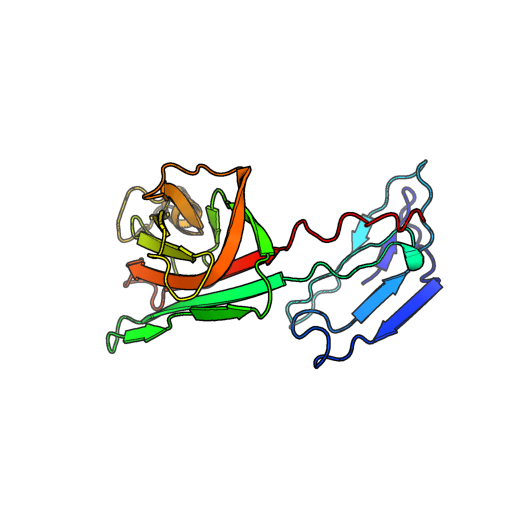
ATOM 1301 C C . SER A 1 174 ? -1.166 8.039 0.375 1.00 98.50 174 SER A C 1
ATOM 1303 O O . SER A 1 174 ? -2.077 7.609 -0.332 1.00 98.50 174 SER A O 1
ATOM 1305 N N . VAL A 1 175 ? -1.329 8.250 1.684 1.00 98.56 175 VAL A N 1
ATOM 1306 C CA . VAL A 1 175 ? -2.625 8.090 2.360 1.00 98.56 175 VAL A CA 1
ATOM 1307 C C . VAL A 1 175 ? -3.474 9.331 2.099 1.00 98.56 175 VAL A C 1
ATOM 1309 O O . VAL A 1 175 ? -3.254 10.396 2.681 1.00 98.56 175 VAL A O 1
ATOM 1312 N N . LEU A 1 176 ? -4.468 9.215 1.220 1.00 97.94 176 LEU A N 1
ATOM 1313 C CA . LEU A 1 176 ? -5.361 10.334 0.915 1.00 97.94 176 LEU A CA 1
ATOM 1314 C C . LEU A 1 176 ? -6.289 10.606 2.097 1.00 97.94 176 LEU A C 1
ATOM 1316 O O . LEU A 1 176 ? -6.514 11.763 2.485 1.00 97.94 176 LEU A O 1
ATOM 1320 N N . LYS A 1 177 ? -6.853 9.529 2.653 1.00 97.00 177 LYS A N 1
ATOM 1321 C CA . LYS A 1 177 ? -7.841 9.599 3.724 1.00 97.00 177 LYS A CA 1
ATOM 1322 C C . LYS A 1 177 ? -7.997 8.256 4.426 1.00 97.00 177 LYS A C 1
ATOM 1324 O O . LYS A 1 177 ? -8.057 7.238 3.760 1.00 97.00 177 LYS A O 1
ATOM 1329 N N . GLY A 1 178 ? -8.202 8.319 5.729 1.00 96.94 178 GLY A N 1
ATOM 1330 C CA . GLY A 1 178 ? -8.631 7.255 6.626 1.00 96.94 178 GLY A CA 1
ATOM 1331 C C . GLY A 1 178 ? -9.613 7.796 7.675 1.00 96.94 178 GLY A C 1
ATOM 1332 O O . GLY A 1 178 ? -10.270 8.827 7.458 1.00 96.94 178 GLY A O 1
ATOM 1333 N N . ASP A 1 179 ? -9.718 7.127 8.818 1.00 97.81 179 ASP A N 1
ATOM 1334 C CA . ASP A 1 179 ? -10.572 7.537 9.927 1.00 97.81 179 ASP A CA 1
ATOM 1335 C C . ASP A 1 179 ? -9.897 8.605 10.801 1.00 97.81 179 ASP A C 1
ATOM 1337 O O . ASP A 1 179 ? -9.098 8.331 11.691 1.00 97.81 179 ASP A O 1
ATOM 1341 N N . ARG A 1 180 ? -10.302 9.860 10.597 1.00 96.94 180 ARG A N 1
ATOM 1342 C CA . ARG A 1 180 ? -9.818 10.992 11.400 1.00 96.94 180 ARG A CA 1
ATOM 1343 C C . ARG A 1 180 ? -10.198 10.950 12.886 1.00 96.94 180 ARG A C 1
ATOM 1345 O O . ARG A 1 180 ? -9.630 11.722 13.651 1.00 96.94 180 ARG A O 1
ATOM 1352 N N . GLN A 1 181 ? -11.213 10.179 13.289 1.00 96.69 181 GLN A N 1
ATOM 1353 C CA . GLN A 1 181 ? -11.675 10.149 14.685 1.00 96.69 181 GLN A CA 1
ATOM 1354 C C . GLN A 1 181 ? -10.735 9.343 15.581 1.00 96.69 181 GLN A C 1
ATOM 1356 O O . GLN A 1 181 ? -10.644 9.641 16.770 1.00 96.69 181 GLN A O 1
ATOM 1361 N N . VAL A 1 182 ? -10.014 8.377 15.008 1.00 94.69 182 VAL A N 1
ATOM 1362 C CA . VAL A 1 182 ? -9.004 7.579 15.720 1.00 94.69 182 VAL A CA 1
ATOM 1363 C C . VAL A 1 182 ? -7.597 8.180 15.635 1.00 94.69 182 VAL A C 1
ATOM 1365 O O . VAL A 1 182 ? -6.661 7.638 16.212 1.00 94.69 182 VAL A O 1
ATOM 1368 N N . GLY A 1 183 ? -7.446 9.328 14.967 1.00 95.00 183 GLY A N 1
ATOM 1369 C CA . GLY A 1 183 ? -6.185 10.056 14.850 1.00 95.00 183 GLY A CA 1
ATOM 1370 C C . GLY A 1 183 ? -5.503 9.847 13.503 1.00 95.00 183 GLY A C 1
ATOM 1371 O O . GLY A 1 183 ? -6.165 9.688 12.481 1.00 95.00 183 GLY A O 1
ATOM 1372 N N . THR A 1 184 ? -4.173 9.930 13.492 1.00 97.38 184 THR A N 1
ATOM 1373 C CA . THR A 1 184 ? -3.351 9.726 12.291 1.00 97.38 184 THR A CA 1
ATOM 1374 C C . THR A 1 184 ? -3.615 8.353 11.685 1.00 97.38 184 THR A C 1
ATOM 1376 O O . THR A 1 184 ? -3.677 7.364 12.406 1.00 97.38 184 THR A O 1
ATOM 1379 N N . THR A 1 185 ? -3.727 8.290 10.359 1.00 98.50 185 THR A N 1
ATOM 1380 C CA . THR A 1 185 ? -3.745 7.017 9.627 1.00 98.50 185 THR A CA 1
ATOM 1381 C C . THR A 1 185 ? -2.387 6.818 8.969 1.00 98.50 185 THR A C 1
ATOM 1383 O O . THR A 1 185 ? -2.012 7.652 8.147 1.00 98.50 185 THR A O 1
ATOM 1386 N N . ALA A 1 186 ? -1.662 5.756 9.307 1.00 97.81 186 ALA A N 1
ATOM 1387 C CA . ALA A 1 186 ? -0.357 5.437 8.729 1.00 97.81 186 ALA A CA 1
ATOM 1388 C C . ALA A 1 186 ? -0.347 4.030 8.132 1.00 97.81 186 ALA A C 1
ATOM 1390 O O . ALA A 1 186 ? -1.013 3.130 8.645 1.00 97.81 186 ALA A O 1
ATOM 1391 N N . VAL A 1 187 ? 0.412 3.864 7.056 1.00 97.50 187 VAL A N 1
ATOM 1392 C CA . VAL A 1 187 ? 0.601 2.600 6.342 1.00 97.50 187 VAL A CA 1
ATOM 1393 C C . VAL A 1 187 ? 2.081 2.361 6.094 1.00 97.50 187 VAL A C 1
ATOM 1395 O O . VAL A 1 187 ? 2.861 3.315 5.991 1.00 97.50 187 VAL A O 1
ATOM 1398 N N . GLU A 1 188 ? 2.423 1.092 5.938 1.00 92.69 188 GLU A N 1
ATOM 1399 C CA . GLU A 1 188 ? 3.734 0.631 5.500 1.00 92.69 188 GLU A CA 1
ATOM 1400 C C . GLU A 1 188 ? 3.532 -0.338 4.340 1.00 92.69 188 GLU A C 1
ATOM 1402 O O . GLU A 1 188 ? 2.690 -1.233 4.415 1.00 92.69 188 GLU A O 1
ATOM 1407 N N . LEU A 1 189 ? 4.268 -0.128 3.253 1.00 92.56 189 LEU A N 1
ATOM 1408 C CA . LEU A 1 189 ? 4.294 -1.034 2.114 1.00 92.56 189 LEU A CA 1
ATOM 1409 C C . LEU A 1 189 ? 5.732 -1.480 1.884 1.00 92.56 189 LEU A C 1
ATOM 1411 O O . LEU A 1 189 ? 6.586 -0.658 1.561 1.00 92.56 189 LEU A O 1
ATOM 1415 N N . LEU A 1 190 ? 5.975 -2.775 2.057 1.00 89.12 190 LEU A N 1
ATOM 1416 C CA . LEU A 1 190 ? 7.222 -3.420 1.678 1.00 89.12 190 LEU A CA 1
ATOM 1417 C C . LEU A 1 190 ? 7.100 -3.901 0.233 1.00 89.12 190 LEU A C 1
ATOM 1419 O O . LEU A 1 190 ? 6.179 -4.651 -0.086 1.00 89.12 190 LEU A O 1
ATOM 1423 N N . ILE A 1 191 ? 8.019 -3.462 -0.615 1.00 88.31 191 ILE A N 1
ATOM 1424 C CA . ILE A 1 191 ? 8.165 -3.931 -1.992 1.00 88.31 191 ILE A CA 1
ATOM 1425 C C . ILE A 1 191 ? 9.435 -4.763 -2.024 1.00 88.31 191 ILE A C 1
ATOM 1427 O O . ILE A 1 191 ? 10.484 -4.284 -1.594 1.00 88.31 191 ILE A O 1
ATOM 1431 N N . LEU A 1 192 ? 9.315 -6.002 -2.482 1.00 83.06 192 LEU A N 1
ATOM 1432 C CA . LEU A 1 192 ? 10.426 -6.933 -2.616 1.00 83.06 192 LEU A CA 1
ATOM 1433 C C . LEU A 1 192 ? 10.741 -7.086 -4.098 1.00 83.06 192 LEU A C 1
ATOM 1435 O O . LEU A 1 192 ? 9.821 -7.257 -4.896 1.00 83.06 192 LEU A O 1
ATOM 1439 N N . ASP A 1 193 ? 12.020 -7.018 -4.442 1.00 78.62 193 ASP A N 1
ATOM 1440 C CA . ASP A 1 193 ? 12.485 -7.373 -5.770 1.00 78.62 193 ASP A CA 1
ATOM 1441 C C . ASP A 1 193 ? 12.441 -8.898 -5.930 1.00 78.62 193 ASP A C 1
ATOM 1443 O O . ASP A 1 193 ? 13.071 -9.657 -5.185 1.00 78.62 193 ASP A O 1
ATOM 1447 N N . GLU A 1 194 ? 11.694 -9.356 -6.926 1.00 66.62 194 GLU A N 1
ATOM 1448 C CA . GLU A 1 194 ? 11.657 -10.758 -7.338 1.00 66.62 194 GLU A CA 1
ATOM 1449 C C . GLU A 1 194 ? 12.958 -11.188 -8.034 1.00 66.62 194 GLU A C 1
ATOM 1451 O O . GLU A 1 194 ? 13.210 -12.383 -8.215 1.00 66.62 194 GLU A O 1
ATOM 1456 N N . GLY A 1 195 ? 13.833 -10.228 -8.361 1.00 48.19 195 GLY A N 1
ATOM 1457 C CA . GLY A 1 195 ? 15.155 -10.431 -8.952 1.00 48.19 195 GLY A CA 1
ATOM 1458 C C . GLY A 1 195 ? 16.151 -11.235 -8.106 1.00 48.19 195 GLY A C 1
ATOM 1459 O O . GLY A 1 195 ? 17.213 -11.604 -8.606 1.00 48.19 195 GLY A O 1
ATOM 1460 N N . CYS A 1 196 ? 15.814 -11.610 -6.868 1.00 42.16 196 CYS A N 1
ATOM 1461 C CA . CYS A 1 196 ? 16.628 -12.524 -6.056 1.00 42.16 196 CYS A CA 1
ATOM 1462 C C . CYS A 1 196 ? 16.464 -14.019 -6.419 1.00 42.16 196 CYS A C 1
ATOM 1464 O O . CYS A 1 196 ? 16.843 -14.893 -5.639 1.00 42.16 196 CYS A O 1
ATOM 1466 N N . GLY A 1 197 ? 15.948 -14.337 -7.612 1.00 38.59 197 GLY A N 1
ATOM 1467 C CA . GLY A 1 197 ? 16.055 -15.657 -8.240 1.00 38.59 197 GLY A CA 1
ATOM 1468 C C . GLY A 1 197 ? 17.338 -15.766 -9.068 1.00 38.59 197 GLY A C 1
ATOM 1469 O O . GLY A 1 197 ? 17.474 -15.105 -10.092 1.00 38.59 197 GLY A O 1
ATOM 1470 N N . GLY A 1 198 ? 18.289 -16.590 -8.620 1.00 32.88 198 GLY A N 1
ATOM 1471 C CA . GLY A 1 198 ? 19.660 -16.664 -9.131 1.00 32.88 198 GLY A CA 1
ATOM 1472 C C . GLY A 1 198 ? 19.831 -16.572 -10.653 1.00 32.88 198 GLY A C 1
ATOM 1473 O O . GLY A 1 198 ? 19.390 -17.436 -11.410 1.00 32.88 198 GLY A O 1
ATOM 1474 N N . HIS A 1 199 ? 20.602 -15.576 -11.093 1.00 33.38 199 HIS A N 1
ATOM 1475 C CA . HIS A 1 199 ? 21.329 -15.679 -12.349 1.00 33.38 199 HIS A CA 1
ATOM 1476 C C . HIS A 1 199 ? 22.398 -16.767 -12.195 1.00 33.38 199 HIS A C 1
ATOM 1478 O O . HIS A 1 199 ? 23.492 -16.523 -11.681 1.00 33.38 199 HIS A O 1
ATOM 1484 N N . GLU A 1 200 ? 22.094 -17.979 -12.663 1.00 35.81 200 GLU A N 1
ATOM 1485 C CA . GLU A 1 200 ? 23.135 -18.912 -13.084 1.00 35.81 200 GLU A CA 1
ATOM 1486 C C . GLU A 1 200 ? 23.974 -18.199 -14.153 1.00 35.81 200 GLU A C 1
ATOM 1488 O O . GLU A 1 200 ? 23.583 -18.069 -15.314 1.00 35.81 200 GLU A O 1
ATOM 1493 N N . HIS A 1 201 ? 25.136 -17.682 -13.754 1.00 31.72 201 HIS A N 1
ATOM 1494 C CA . HIS A 1 201 ? 26.185 -17.305 -14.689 1.00 31.72 201 HIS A CA 1
ATOM 1495 C C . HIS A 1 201 ? 26.757 -18.586 -15.313 1.00 31.72 201 HIS A C 1
ATOM 1497 O O . HIS A 1 201 ? 27.829 -19.059 -14.939 1.00 31.72 201 HIS A O 1
ATOM 1503 N N . GLU A 1 202 ? 26.049 -19.151 -16.288 1.00 33.50 202 GLU A N 1
ATOM 1504 C CA . GLU A 1 202 ? 26.680 -19.973 -17.314 1.00 33.50 202 GLU A CA 1
ATOM 1505 C C . GLU A 1 202 ? 27.256 -19.040 -18.389 1.00 33.50 202 GLU A C 1
ATOM 1507 O O . GLU A 1 202 ? 26.515 -18.475 -19.193 1.00 33.50 202 GLU A O 1
ATOM 1512 N N . HIS A 1 203 ? 28.579 -18.832 -18.359 1.00 33.66 203 HIS A N 1
ATOM 1513 C CA . HIS A 1 203 ? 29.505 -19.050 -19.488 1.00 33.66 203 HIS A CA 1
ATOM 1514 C C . HIS A 1 203 ? 30.933 -18.571 -19.196 1.00 33.66 203 HIS A C 1
ATOM 1516 O O . HIS A 1 203 ? 31.128 -17.381 -18.864 1.00 33.66 203 HIS A O 1
#

Solvent-accessible surface area (backbone atoms only — not comparable to full-atom values): 11409 Å² total; per-residue (Å²): 110,51,43,20,40,79,86,67,47,75,55,68,72,76,44,78,44,77,43,55,57,90,82,35,79,77,36,64,51,45,58,35,43,87,76,62,94,90,63,55,75,47,79,45,79,62,97,64,100,64,96,75,66,80,68,85,51,88,45,76,94,72,61,61,78,62,55,62,51,78,40,57,18,22,28,39,67,84,73,73,48,73,42,66,23,72,52,73,50,98,61,66,36,39,25,66,37,66,55,59,42,46,42,78,35,56,28,24,7,49,23,35,37,38,43,31,37,20,60,53,91,89,44,72,69,40,47,33,37,22,35,16,57,12,93,38,59,74,50,81,50,74,68,29,40,60,33,4,41,25,25,36,61,74,50,31,76,83,65,63,52,62,72,39,79,42,68,27,21,36,41,34,36,37,38,77,42,42,14,65,89,70,38,47,23,28,33,51,43,78,48,52,30,61,74,66,61,79,81,78,84,83,127